Protein AF-A0A2K4L0V2-F1 (afdb_monomer_lite)

Radius of gyration: 18.96 Å; chains: 1; bounding box: 51×43×51 Å

Sequence (215 aa):
MNANQALIVVQRLLFNAGSRLKLRLVSHVGADYWSFSVVGRGRMGKKVIVPFIQVTDGFRILGILDQTGRNAHWLFNGQAGTGCRQIAHYGDQGRTVVYHSKQHLTEWYGRSVGSADLSSACKQIIACAPDQETLVLRDLEYERDDQRIELPSTCQADVVQRCMDGEIVPVQVEHYERLIKEFGVAVRFGSGEYCGQLMSIDTSKVLLAGQFMAA

Secondary structure (DSSP, 8-state):
--HHHHHHHHHHHHHHTT----EEEEEEEETTEEEEEETTS-TTS-EEEEEEEEETTEEEE-EEEEE-STT--B-GGG-B-TTEEEEEE-TTTTSEEEEPPHHHHHHHHHHHS-SS---HHHHHHHHHS-SS-EEEEEETTTTEEEEEEEPPPHHHHHHHHHHHTT--EE--THHHHHIIIII--SEEE--GGGTTEEEEHHHHHHHHHHHHH--

Foldseek 3Di:
DDVLLVQLVVLLVCVVLVHPWAWAADPDDDPFWGWTDTPPADPVAKIKIWGWDDDLFFIFTAFIKIQQDPPWDADPFRHGDPRIDTSTGCTPVRQKTKGAALVVLCVVVCVVDPPPDDDPVSVVSSVPGHNATWIFGHDPVVRDSPDIHGTQDPVLSVLLNCQVVFDKAQADCVSCVCSCVNSVHQKDQDDDVRHRIIHGPVNNVVVVVVVVVVD

Structure (mmCIF, N/CA/C/O backbone):
data_AF-A0A2K4L0V2-F1
#
_entry.id   AF-A0A2K4L0V2-F1
#
loop_
_atom_site.group_PDB
_atom_site.id
_atom_site.type_symbol
_atom_site.label_atom_id
_atom_site.label_alt_id
_atom_site.label_comp_id
_atom_site.label_asym_id
_atom_site.label_entity_id
_atom_site.label_seq_id
_atom_site.pdbx_PDB_ins_code
_atom_site.Cartn_x
_atom_site.Cartn_y
_atom_site.Cartn_z
_atom_site.occupancy
_atom_site.B_iso_or_equiv
_atom_site.auth_seq_id
_atom_site.auth_comp_id
_atom_site.auth_asym_id
_atom_site.auth_atom_id
_atom_site.pdbx_PDB_model_num
ATOM 1 N N . MET A 1 1 ? -9.162 3.632 4.597 1.00 76.25 1 MET A N 1
ATOM 2 C CA . MET A 1 1 ? -7.983 3.594 3.700 1.00 76.25 1 MET A CA 1
ATOM 3 C C . MET A 1 1 ? -8.426 3.763 2.248 1.00 76.25 1 MET A C 1
ATOM 5 O O . MET A 1 1 ? -9.381 3.103 1.854 1.00 76.25 1 MET A O 1
ATOM 9 N N . ASN A 1 2 ? -7.773 4.630 1.466 1.00 81.38 2 ASN A N 1
ATOM 10 C CA . ASN A 1 2 ? -8.065 4.796 0.032 1.00 81.38 2 ASN A CA 1
ATOM 11 C C . ASN A 1 2 ? -7.191 3.872 -0.852 1.00 81.38 2 ASN A C 1
ATOM 13 O O . ASN A 1 2 ? -6.274 3.203 -0.371 1.00 81.38 2 ASN A O 1
ATOM 17 N N . ALA A 1 3 ? -7.463 3.830 -2.160 1.00 82.94 3 ALA A N 1
ATOM 18 C CA . ALA A 1 3 ? -6.718 2.982 -3.096 1.00 82.94 3 ALA A CA 1
ATOM 19 C C . ALA A 1 3 ? -5.230 3.381 -3.237 1.00 82.94 3 ALA A C 1
ATOM 21 O O . ALA A 1 3 ? -4.386 2.531 -3.527 1.00 82.94 3 ALA A O 1
ATOM 22 N N . ASN A 1 4 ? -4.894 4.648 -2.973 1.00 87.75 4 ASN A N 1
ATOM 23 C CA . ASN A 1 4 ? -3.518 5.147 -3.004 1.00 87.75 4 ASN A CA 1
ATOM 24 C C . ASN A 1 4 ? -2.707 4.623 -1.810 1.00 87.75 4 ASN A C 1
ATOM 26 O O . ASN A 1 4 ? -1.580 4.166 -1.973 1.00 87.75 4 ASN A O 1
ATOM 30 N N . GLN A 1 5 ? -3.286 4.599 -0.609 1.00 88.31 5 GLN A N 1
ATOM 31 C CA . GLN A 1 5 ? -2.659 3.956 0.547 1.00 88.31 5 GLN A CA 1
ATOM 32 C C . GLN A 1 5 ? -2.523 2.437 0.334 1.00 88.31 5 GLN A C 1
ATOM 34 O O . GLN A 1 5 ? -1.488 1.868 0.680 1.00 88.31 5 GLN A O 1
ATOM 39 N N . ALA A 1 6 ? -3.502 1.788 -0.314 1.00 89.69 6 ALA A N 1
ATOM 40 C CA . ALA A 1 6 ? -3.402 0.372 -0.680 1.00 89.69 6 ALA A CA 1
ATOM 41 C C . ALA A 1 6 ? -2.196 0.094 -1.594 1.00 89.69 6 ALA A C 1
ATOM 43 O O . ALA A 1 6 ? -1.448 -0.854 -1.359 1.00 89.69 6 ALA A O 1
ATOM 44 N N . LEU A 1 7 ? -1.961 0.943 -2.603 1.00 90.56 7 LEU A N 1
ATOM 45 C CA . LEU A 1 7 ? -0.784 0.859 -3.475 1.00 90.56 7 LEU A CA 1
ATOM 46 C C . LEU A 1 7 ? 0.518 0.858 -2.658 1.00 90.56 7 LEU A C 1
ATOM 48 O O . LEU A 1 7 ? 1.410 0.048 -2.912 1.00 90.56 7 LEU A O 1
ATOM 52 N N . ILE A 1 8 ? 0.613 1.745 -1.667 1.00 91.81 8 ILE A N 1
ATOM 53 C CA . ILE A 1 8 ? 1.799 1.897 -0.818 1.00 91.81 8 ILE A CA 1
ATOM 54 C C . ILE A 1 8 ? 2.008 0.669 0.074 1.00 91.81 8 ILE A C 1
ATOM 56 O O . ILE A 1 8 ? 3.122 0.143 0.140 1.00 91.81 8 ILE A O 1
ATOM 60 N N . VAL A 1 9 ? 0.939 0.169 0.702 1.00 92.00 9 VAL A N 1
ATOM 61 C CA . VAL A 1 9 ? 0.960 -1.079 1.482 1.00 92.00 9 VAL A CA 1
ATOM 62 C C . VAL A 1 9 ? 1.489 -2.226 0.628 1.00 92.00 9 VAL A C 1
ATOM 64 O O . VAL A 1 9 ? 2.437 -2.911 1.008 1.00 92.00 9 VAL A O 1
ATOM 67 N N . VAL A 1 10 ? 0.921 -2.417 -0.560 1.00 91.44 10 VAL A N 1
ATOM 68 C CA . VAL A 1 10 ? 1.295 -3.531 -1.436 1.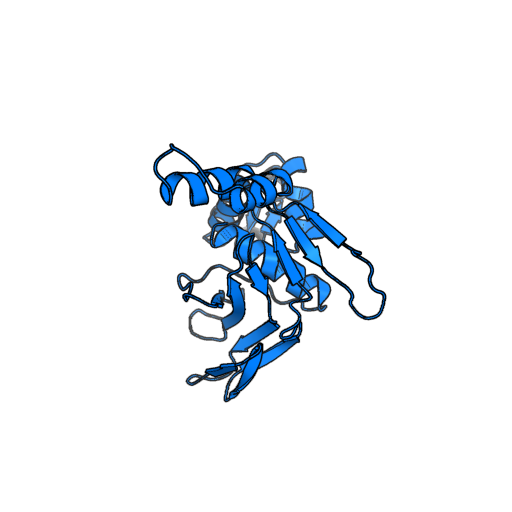00 91.44 10 VAL A CA 1
ATOM 69 C C . VAL A 1 10 ? 2.729 -3.391 -1.934 1.00 91.44 10 VAL A C 1
ATOM 71 O O . VAL A 1 10 ? 3.443 -4.389 -2.034 1.00 91.44 10 VAL A O 1
ATOM 74 N N . GLN A 1 11 ? 3.197 -2.171 -2.192 1.00 91.50 11 GLN A N 1
ATOM 75 C CA . GLN A 1 11 ? 4.583 -1.941 -2.577 1.00 91.50 11 GLN A CA 1
ATOM 76 C C . GLN A 1 11 ? 5.570 -2.308 -1.456 1.00 91.50 11 GLN A C 1
ATOM 78 O O . GLN A 1 11 ? 6.593 -2.935 -1.752 1.00 91.50 11 GLN A O 1
ATOM 83 N N . ARG A 1 12 ? 5.241 -2.016 -0.188 1.00 91.44 12 ARG A N 1
ATOM 84 C CA . ARG A 1 12 ? 6.022 -2.460 0.982 1.00 91.44 12 ARG A CA 1
ATOM 85 C C . ARG A 1 12 ? 6.053 -3.980 1.096 1.00 91.44 12 ARG A C 1
ATOM 87 O O . ARG A 1 12 ? 7.109 -4.554 1.342 1.00 91.44 12 ARG A O 1
ATOM 94 N N . LEU A 1 13 ? 4.921 -4.643 0.883 1.00 90.44 13 LEU A N 1
ATOM 95 C CA . LEU A 1 13 ? 4.845 -6.104 0.936 1.00 90.44 13 LEU A CA 1
ATOM 96 C C . LEU A 1 13 ? 5.642 -6.770 -0.190 1.00 90.44 13 LEU A C 1
ATOM 98 O O . LEU A 1 13 ? 6.360 -7.736 0.054 1.00 90.44 13 LEU A O 1
ATOM 102 N N . LEU A 1 14 ? 5.585 -6.223 -1.408 1.00 90.19 14 LEU A N 1
ATOM 103 C CA . LEU A 1 14 ? 6.438 -6.655 -2.517 1.00 90.19 14 LEU A CA 1
ATOM 104 C C . LEU A 1 14 ? 7.922 -6.475 -2.191 1.00 90.19 14 LEU A C 1
ATOM 106 O O . LEU A 1 14 ? 8.710 -7.378 -2.466 1.00 90.19 14 LEU A O 1
ATOM 110 N N . PHE A 1 15 ? 8.291 -5.338 -1.597 1.00 87.06 15 PHE A N 1
ATOM 111 C CA . PHE A 1 15 ? 9.660 -5.073 -1.166 1.00 87.06 15 PHE A CA 1
ATOM 112 C C . PHE A 1 15 ? 10.134 -6.107 -0.136 1.00 87.06 15 PHE A C 1
ATOM 114 O O . PHE A 1 15 ? 11.197 -6.699 -0.315 1.00 87.06 15 PHE A O 1
ATOM 121 N N . ASN A 1 16 ? 9.309 -6.409 0.871 1.00 85.44 16 ASN A N 1
ATOM 122 C CA . ASN A 1 16 ? 9.596 -7.441 1.870 1.00 85.44 16 ASN A CA 1
ATOM 123 C C . ASN A 1 16 ? 9.693 -8.850 1.270 1.00 85.44 16 ASN A C 1
ATOM 125 O O . ASN A 1 16 ? 10.508 -9.650 1.713 1.00 85.44 16 ASN A O 1
ATOM 129 N N . ALA A 1 17 ? 8.914 -9.149 0.229 1.00 85.06 17 ALA A N 1
ATOM 130 C CA . ALA A 1 17 ? 9.003 -10.404 -0.517 1.00 85.06 17 ALA A CA 1
ATOM 131 C C . ALA A 1 17 ? 10.214 -10.465 -1.479 1.00 85.06 17 ALA A C 1
ATOM 133 O O . ALA A 1 17 ? 10.309 -11.383 -2.293 1.00 85.06 17 ALA A O 1
ATOM 134 N N . GLY A 1 18 ? 11.115 -9.473 -1.459 1.00 85.88 18 GLY A N 1
ATOM 135 C CA . GLY A 1 18 ? 12.273 -9.392 -2.357 1.00 85.88 18 GLY A CA 1
ATOM 136 C C . GLY A 1 18 ? 11.920 -9.059 -3.812 1.00 85.88 18 GLY A C 1
ATOM 137 O O . GLY A 1 18 ? 12.772 -9.134 -4.703 1.00 85.88 18 GLY A O 1
ATOM 138 N N . SER A 1 19 ? 10.671 -8.681 -4.086 1.00 86.94 19 SER A N 1
ATOM 139 C CA . SER A 1 19 ? 10.208 -8.341 -5.425 1.00 86.94 19 SER A CA 1
ATOM 140 C C . SER A 1 19 ? 10.620 -6.923 -5.808 1.00 86.94 19 SER A C 1
ATOM 142 O O . SER A 1 19 ? 10.398 -5.953 -5.085 1.00 86.94 19 SER A O 1
ATOM 144 N N . ARG A 1 20 ? 11.174 -6.782 -7.016 1.00 86.75 20 ARG A N 1
ATOM 145 C CA . ARG A 1 20 ? 11.532 -5.482 -7.610 1.00 86.75 20 ARG A CA 1
ATOM 146 C C . ARG A 1 20 ? 10.397 -4.858 -8.422 1.00 86.75 20 ARG A C 1
ATOM 148 O O . ARG A 1 20 ? 10.608 -3.833 -9.070 1.00 86.75 20 ARG A O 1
ATOM 155 N N . LEU A 1 21 ? 9.218 -5.483 -8.440 1.00 87.81 21 LEU A N 1
ATOM 156 C CA . LEU A 1 21 ? 8.069 -4.955 -9.166 1.00 87.81 21 LEU A CA 1
ATOM 157 C C . LEU A 1 21 ? 7.671 -3.597 -8.592 1.00 87.81 21 LEU A C 1
ATOM 159 O O . LEU A 1 21 ? 7.572 -3.419 -7.380 1.00 87.81 21 LEU A O 1
ATOM 163 N N . LYS A 1 22 ? 7.437 -2.649 -9.492 1.00 88.00 22 LYS A N 1
ATOM 164 C CA . LYS A 1 22 ? 6.937 -1.318 -9.175 1.00 88.00 22 LYS A CA 1
ATOM 165 C C . LYS A 1 22 ? 5.499 -1.225 -9.635 1.00 88.00 22 LYS A C 1
ATOM 167 O O . LYS A 1 22 ? 5.201 -1.610 -10.767 1.00 88.00 22 LYS A O 1
ATOM 172 N N . LEU A 1 23 ? 4.618 -0.766 -8.760 1.00 87.75 23 LEU A N 1
ATOM 173 C CA . LEU A 1 23 ? 3.190 -0.705 -9.031 1.00 87.75 23 LEU A CA 1
ATOM 174 C C . LEU A 1 23 ? 2.739 0.716 -9.359 1.00 87.75 23 LEU A C 1
ATOM 176 O O . LEU A 1 23 ? 3.331 1.696 -8.912 1.00 87.75 23 LEU A O 1
ATOM 180 N N . ARG A 1 24 ? 1.660 0.803 -10.129 1.00 85.69 24 ARG A N 1
ATOM 181 C CA . ARG A 1 24 ? 0.858 2.013 -10.311 1.00 85.69 24 ARG A CA 1
ATOM 182 C C . ARG A 1 24 ? -0.611 1.659 -10.147 1.00 85.69 24 ARG A C 1
ATOM 184 O O . ARG A 1 24 ? -1.013 0.530 -10.462 1.00 85.69 24 ARG A O 1
ATOM 191 N N . LEU A 1 25 ? -1.412 2.616 -9.697 1.00 78.75 25 LEU A N 1
ATOM 192 C CA . LEU A 1 25 ? -2.836 2.383 -9.543 1.00 78.75 25 LEU A CA 1
ATOM 193 C C . LEU A 1 25 ? -3.486 2.078 -10.899 1.00 78.75 25 LEU A C 1
ATOM 195 O O . LEU A 1 25 ? -3.227 2.735 -11.907 1.00 78.75 25 LEU A O 1
ATOM 199 N N . VAL A 1 26 ? -4.335 1.053 -10.918 1.00 65.88 26 VAL A N 1
ATOM 200 C CA . VAL A 1 26 ? -5.340 0.862 -11.964 1.00 65.88 26 VAL A CA 1
ATOM 201 C C . VAL A 1 26 ? -6.681 0.820 -11.267 1.00 65.88 26 VAL A C 1
ATOM 203 O O . VAL A 1 26 ? -6.822 0.170 -10.240 1.00 65.88 26 VAL A O 1
ATOM 206 N N . SER A 1 27 ? -7.638 1.548 -11.829 1.00 55.12 27 SER A N 1
ATOM 207 C CA . SER A 1 27 ? -8.955 1.883 -11.279 1.00 55.12 27 SER A CA 1
ATOM 208 C C . SER A 1 27 ? -9.904 0.679 -11.094 1.00 55.12 27 SER A C 1
ATOM 210 O O . SER A 1 27 ? -11.042 0.701 -11.544 1.00 55.12 27 SER A O 1
ATOM 212 N N . HIS A 1 28 ? -9.470 -0.415 -10.462 1.00 58.53 28 HIS A N 1
ATOM 213 C CA . HIS A 1 28 ? -10.387 -1.487 -10.085 1.00 58.53 28 HIS A CA 1
ATOM 214 C C . HIS A 1 28 ? -10.069 -2.055 -8.701 1.00 58.53 28 HIS A C 1
ATOM 216 O O . HIS A 1 28 ? -9.144 -2.850 -8.520 1.00 58.53 28 HIS A O 1
ATOM 222 N N . VAL A 1 29 ? -10.893 -1.650 -7.738 1.00 61.47 29 VAL A N 1
ATOM 223 C CA . VAL A 1 29 ? -11.007 -2.240 -6.404 1.00 61.47 29 VAL A CA 1
ATOM 224 C C . VAL A 1 29 ? -12.232 -3.148 -6.455 1.00 61.47 29 VAL A C 1
ATOM 226 O O . VAL A 1 29 ? -13.349 -2.661 -6.605 1.00 61.47 29 VAL A O 1
ATOM 229 N N . GLY A 1 30 ? -12.025 -4.465 -6.428 1.00 63.31 30 GLY A N 1
ATOM 230 C CA . GLY A 1 30 ? -13.128 -5.394 -6.183 1.00 63.31 30 GLY A CA 1
ATOM 231 C C . GLY A 1 30 ? -13.524 -5.354 -4.706 1.00 63.31 30 GLY A C 1
ATOM 232 O O . GLY A 1 30 ? -12.784 -4.805 -3.891 1.00 63.31 30 GLY A O 1
ATOM 233 N N . ALA A 1 31 ? -14.660 -5.956 -4.346 1.00 70.81 31 ALA A N 1
ATOM 234 C CA . ALA A 1 31 ? -15.092 -6.033 -2.945 1.00 70.81 31 ALA A CA 1
ATOM 235 C C . ALA A 1 31 ? -14.020 -6.671 -2.031 1.00 70.81 31 ALA A C 1
ATOM 237 O O . ALA A 1 31 ? -13.779 -6.175 -0.931 1.00 70.81 31 ALA A O 1
ATOM 238 N N . ASP A 1 32 ? -13.307 -7.678 -2.557 1.00 80.88 32 ASP A N 1
ATOM 239 C CA . ASP A 1 32 ? -12.393 -8.539 -1.790 1.00 80.88 32 ASP A CA 1
ATOM 240 C C . ASP A 1 32 ? -10.959 -8.575 -2.356 1.00 80.88 32 ASP A C 1
ATOM 242 O O . ASP A 1 32 ? -10.156 -9.449 -2.020 1.00 80.88 32 ASP A O 1
ATOM 246 N N . TYR A 1 33 ? -10.618 -7.670 -3.281 1.00 84.06 33 TYR A N 1
ATOM 247 C CA . TYR A 1 33 ? -9.261 -7.598 -3.827 1.00 84.06 33 TYR A CA 1
ATOM 248 C C . TYR A 1 33 ? -8.898 -6.226 -4.399 1.00 84.06 33 TYR A C 1
ATOM 250 O O . TYR A 1 33 ? -9.733 -5.499 -4.944 1.00 84.06 33 TYR A O 1
ATOM 258 N N . TRP A 1 34 ? -7.603 -5.914 -4.371 1.00 86.88 34 TRP A N 1
ATOM 259 C CA . TRP A 1 34 ? -7.027 -4.813 -5.145 1.00 86.88 34 TRP A CA 1
ATOM 260 C C . TRP A 1 34 ? -6.321 -5.311 -6.392 1.00 86.88 34 TRP A C 1
ATOM 262 O O . TRP A 1 34 ? -5.748 -6.400 -6.405 1.00 86.88 34 TRP A O 1
ATOM 272 N N . SER A 1 35 ? -6.330 -4.486 -7.436 1.00 85.94 35 SER A N 1
ATOM 273 C CA . SER A 1 35 ? -5.610 -4.738 -8.677 1.00 85.94 35 SER A CA 1
ATOM 274 C C . SER A 1 35 ? -4.750 -3.533 -9.050 1.00 85.94 35 SER A C 1
ATOM 276 O O . SER A 1 35 ? -5.251 -2.419 -9.171 1.00 85.94 35 SER A O 1
ATOM 278 N N . PHE A 1 36 ? -3.477 -3.769 -9.355 1.00 87.62 36 PHE A N 1
ATOM 279 C CA . PHE A 1 36 ? -2.517 -2.736 -9.751 1.00 87.62 36 PHE A CA 1
ATOM 280 C C . PHE A 1 36 ? -1.858 -3.079 -11.087 1.00 87.62 36 PHE A C 1
ATOM 282 O O . PHE A 1 36 ? -1.646 -4.251 -11.398 1.00 87.62 36 PHE A O 1
ATOM 289 N N . SER A 1 37 ? -1.487 -2.073 -11.879 1.00 85.69 37 SER A N 1
ATOM 290 C CA . SER A 1 37 ? -0.580 -2.295 -13.014 1.00 85.69 37 SER A CA 1
ATOM 291 C C . SER A 1 37 ? 0.858 -2.329 -12.531 1.00 85.69 37 SER A C 1
ATOM 293 O O . SER A 1 37 ? 1.224 -1.647 -11.576 1.00 85.69 37 SER A O 1
ATOM 295 N N . VAL A 1 38 ? 1.698 -3.042 -13.272 1.00 85.44 38 VAL A N 1
ATOM 296 C CA . VAL A 1 38 ? 3.148 -2.976 -13.102 1.00 85.44 38 VAL A CA 1
ATOM 297 C C . VAL A 1 38 ? 3.716 -1.864 -13.987 1.00 85.44 38 VAL A C 1
ATOM 299 O O . VAL A 1 38 ? 3.460 -1.821 -15.189 1.00 85.44 38 VAL A O 1
ATOM 302 N N . VAL A 1 39 ? 4.508 -0.970 -13.403 1.00 80.94 39 VAL A N 1
ATOM 303 C CA . VAL A 1 39 ? 5.238 0.090 -14.111 1.00 80.94 39 VAL A CA 1
ATOM 304 C C . VAL A 1 39 ? 6.182 -0.531 -15.146 1.00 80.94 39 VAL A C 1
ATOM 306 O O . VAL A 1 39 ? 6.822 -1.552 -14.890 1.00 80.94 39 VAL A O 1
ATOM 309 N N . GLY A 1 40 ? 6.251 0.056 -16.342 1.00 76.00 40 GLY A N 1
ATOM 310 C CA . GLY A 1 40 ? 7.068 -0.454 -17.450 1.00 76.00 40 GLY A CA 1
ATOM 311 C C . GLY A 1 40 ? 6.524 -1.706 -18.156 1.00 76.00 40 GLY A C 1
ATOM 312 O O . GLY A 1 40 ? 7.095 -2.131 -19.157 1.00 76.00 40 GLY A O 1
ATOM 313 N N . ARG A 1 41 ? 5.408 -2.290 -17.697 1.00 72.12 41 ARG A N 1
ATOM 314 C CA . ARG A 1 41 ? 4.656 -3.316 -18.437 1.00 72.12 41 ARG A CA 1
ATOM 315 C C . ARG A 1 41 ? 3.394 -2.636 -18.974 1.00 72.12 41 ARG A C 1
ATOM 317 O O . ARG A 1 41 ? 2.605 -2.114 -18.198 1.00 72.12 41 ARG A O 1
ATOM 324 N N . GLY A 1 42 ? 3.263 -2.515 -20.299 1.00 62.22 42 GLY A N 1
ATOM 325 C CA . GLY A 1 42 ? 2.240 -1.680 -20.957 1.00 62.22 42 GLY A CA 1
ATOM 326 C C . GLY A 1 42 ? 0.790 -1.917 -20.488 1.00 62.22 42 GLY A C 1
ATOM 327 O O . GLY A 1 42 ? 0.486 -2.890 -19.808 1.00 62.22 42 GLY A O 1
ATOM 328 N N . ARG A 1 43 ? -0.147 -1.041 -20.893 1.00 56.22 43 ARG A N 1
ATOM 329 C CA . ARG A 1 43 ? -1.544 -0.982 -20.383 1.00 56.22 43 ARG A CA 1
ATOM 330 C C . ARG A 1 43 ? -2.334 -2.306 -20.419 1.00 56.22 43 ARG A C 1
ATOM 332 O O . ARG A 1 43 ? -3.271 -2.463 -19.648 1.00 56.22 43 ARG A O 1
ATOM 339 N N . MET A 1 44 ? -1.955 -3.241 -21.290 1.00 54.56 44 MET A N 1
ATOM 340 C CA . MET A 1 44 ? -2.638 -4.522 -21.523 1.00 54.56 44 MET A CA 1
ATOM 341 C C . MET A 1 44 ? -1.971 -5.724 -20.825 1.00 54.56 44 MET A C 1
ATOM 343 O O . MET A 1 44 ? -2.485 -6.839 -20.911 1.00 54.56 44 MET A O 1
ATOM 347 N N . GLY A 1 45 ? -0.808 -5.543 -20.189 1.00 60.22 45 GLY A N 1
ATOM 348 C CA . GLY A 1 45 ? 0.083 -6.643 -19.820 1.00 60.22 45 GLY A CA 1
ATOM 349 C C . GLY A 1 45 ? 0.374 -6.721 -18.327 1.00 60.22 45 GLY A C 1
ATOM 350 O O . GLY A 1 45 ? 1.209 -5.978 -17.828 1.00 60.22 45 GLY A O 1
ATOM 351 N N . LYS A 1 46 ? -0.230 -7.714 -17.670 1.00 66.94 46 LYS A N 1
ATOM 352 C CA . LYS A 1 46 ? 0.028 -8.160 -16.289 1.00 66.94 46 LYS A CA 1
ATOM 353 C C . LYS A 1 46 ? -0.399 -7.179 -15.191 1.00 66.94 46 LYS A C 1
ATOM 355 O O . LYS A 1 46 ? 0.005 -6.016 -15.146 1.00 66.94 46 LYS A O 1
ATOM 360 N N . LYS A 1 47 ? -1.226 -7.687 -14.282 1.00 83.12 47 LYS A N 1
ATOM 361 C CA . LYS A 1 47 ? -1.727 -6.981 -13.100 1.00 83.12 47 LYS A CA 1
ATOM 362 C C . LYS A 1 47 ? -1.197 -7.670 -11.856 1.00 83.12 47 LYS A C 1
ATOM 364 O O . LYS A 1 47 ? -1.032 -8.883 -11.857 1.00 83.12 47 LYS A O 1
ATOM 369 N N . VAL A 1 48 ? -0.969 -6.912 -10.798 1.00 88.50 48 VAL A N 1
ATOM 370 C CA . VAL A 1 48 ? -0.797 -7.484 -9.466 1.00 88.50 48 VAL A CA 1
ATOM 371 C C . VAL A 1 48 ? -2.148 -7.486 -8.774 1.00 88.50 48 VAL A C 1
ATOM 373 O O . VAL A 1 48 ? -2.769 -6.433 -8.663 1.00 88.50 48 VAL A O 1
ATOM 376 N N . ILE A 1 49 ? -2.598 -8.662 -8.344 1.00 87.75 49 ILE A N 1
ATOM 377 C CA . ILE A 1 49 ? -3.855 -8.864 -7.622 1.00 87.75 49 ILE A CA 1
ATOM 378 C C . ILE A 1 49 ? -3.525 -9.161 -6.161 1.00 87.75 49 ILE A C 1
ATOM 380 O O . ILE A 1 49 ? -2.652 -9.981 -5.868 1.00 87.75 49 ILE A O 1
ATOM 384 N N . VAL A 1 50 ? -4.227 -8.494 -5.253 1.00 88.88 50 VAL A N 1
ATOM 385 C CA . VAL A 1 50 ? -4.033 -8.607 -3.806 1.00 88.88 50 VAL A CA 1
ATOM 386 C C . VAL A 1 50 ? -5.375 -8.931 -3.161 1.00 88.88 50 VAL A C 1
ATOM 388 O O . VAL A 1 50 ? -6.153 -8.009 -2.910 1.00 88.88 50 VAL A O 1
ATOM 391 N N . PRO A 1 51 ? -5.685 -10.220 -2.950 1.00 86.56 51 PRO A N 1
ATOM 392 C CA . PRO A 1 51 ? -6.884 -10.623 -2.231 1.00 86.56 51 PRO A CA 1
ATOM 393 C C . PRO A 1 51 ? -6.778 -10.270 -0.744 1.00 86.56 51 PRO A C 1
ATOM 395 O O . PRO A 1 51 ? -5.718 -10.431 -0.123 1.00 86.56 51 PRO A O 1
ATOM 398 N N . PHE A 1 52 ? -7.889 -9.819 -0.171 1.00 86.25 52 PHE A N 1
ATOM 399 C CA . PHE A 1 52 ? -7.996 -9.493 1.245 1.00 86.25 52 PHE A CA 1
ATOM 400 C C . PHE A 1 52 ? -9.365 -9.879 1.814 1.00 86.25 52 PHE A C 1
ATOM 402 O O . PHE A 1 52 ? -10.337 -10.036 1.084 1.00 86.25 52 PHE A O 1
ATOM 409 N N . ILE A 1 53 ? -9.437 -9.999 3.138 1.00 85.75 53 ILE A N 1
ATOM 410 C CA . ILE A 1 53 ? -10.680 -10.183 3.895 1.00 85.75 53 ILE A CA 1
ATOM 411 C C . ILE A 1 53 ? -10.909 -8.931 4.731 1.00 85.75 53 ILE A C 1
ATOM 413 O O . ILE A 1 53 ? -10.016 -8.518 5.475 1.00 85.75 53 ILE A O 1
ATOM 417 N N . GLN A 1 54 ? -12.096 -8.336 4.630 1.00 85.94 54 GLN A N 1
ATOM 418 C CA . GLN A 1 54 ? -12.502 -7.253 5.524 1.00 85.94 54 GLN A CA 1
ATOM 419 C C . GLN A 1 54 ? -12.825 -7.813 6.912 1.00 85.94 54 GLN A C 1
ATOM 421 O O . GLN A 1 54 ? -13.515 -8.823 7.045 1.00 85.94 54 GLN A O 1
ATOM 426 N N . VAL A 1 55 ? -12.320 -7.155 7.948 1.00 85.88 55 VAL A N 1
ATOM 427 C CA . VAL A 1 55 ? -12.588 -7.477 9.353 1.00 85.88 55 VAL A CA 1
ATOM 428 C C . VAL A 1 55 ? -13.025 -6.213 10.091 1.00 85.88 55 VAL A C 1
ATOM 430 O O . VAL A 1 55 ? -12.916 -5.104 9.577 1.00 85.88 55 VAL A O 1
ATOM 433 N N . THR A 1 56 ? -13.550 -6.362 11.303 1.00 85.12 56 THR A N 1
ATOM 434 C CA . THR A 1 56 ? -14.180 -5.266 12.065 1.00 85.12 56 THR A CA 1
ATOM 435 C C . THR A 1 56 ? -13.262 -4.080 12.369 1.00 85.12 56 THR A C 1
ATOM 437 O O . THR A 1 56 ? -13.740 -2.977 12.623 1.00 85.12 56 THR A O 1
ATOM 440 N N . ASP A 1 57 ? -11.953 -4.295 12.387 1.00 86.88 57 ASP A N 1
ATOM 441 C CA . ASP A 1 57 ? -10.929 -3.312 12.741 1.00 86.88 57 ASP A CA 1
ATOM 442 C C . ASP A 1 57 ? -9.977 -2.993 11.577 1.00 86.88 57 ASP A C 1
ATOM 444 O O . ASP A 1 57 ? -8.993 -2.273 11.765 1.00 86.88 57 ASP A O 1
ATOM 448 N N . GLY A 1 58 ? -10.248 -3.503 10.370 1.00 89.38 58 GLY A N 1
ATOM 449 C CA . GLY A 1 58 ? -9.282 -3.432 9.283 1.00 89.38 58 GLY A CA 1
ATOM 450 C C . GLY A 1 58 ? -9.500 -4.440 8.164 1.00 89.38 58 GLY A C 1
ATOM 451 O O . GLY A 1 58 ? -10.615 -4.825 7.820 1.00 89.38 58 GLY A O 1
ATOM 452 N N . PHE A 1 59 ? -8.395 -4.903 7.590 1.00 88.25 59 PHE A N 1
ATOM 453 C CA . PHE A 1 59 ? -8.405 -5.968 6.593 1.00 88.25 59 PHE A CA 1
ATOM 454 C C . PHE A 1 59 ? -7.171 -6.859 6.713 1.00 88.25 59 PHE A C 1
ATOM 456 O O . PHE A 1 59 ? -6.097 -6.434 7.147 1.00 88.25 59 PHE A O 1
ATOM 463 N N . ARG A 1 60 ? -7.331 -8.114 6.299 1.00 88.19 60 ARG A N 1
ATOM 464 C CA . ARG A 1 60 ? -6.281 -9.135 6.280 1.00 88.19 60 ARG A CA 1
ATOM 465 C C . ARG A 1 60 ? -5.894 -9.428 4.845 1.00 88.19 60 ARG A C 1
ATOM 467 O O . ARG A 1 60 ? -6.749 -9.810 4.054 1.00 88.19 60 ARG A O 1
ATOM 474 N N . ILE A 1 61 ? -4.624 -9.260 4.509 1.00 88.56 61 ILE A N 1
ATOM 475 C CA . ILE A 1 61 ? -4.106 -9.548 3.171 1.00 88.56 61 ILE A CA 1
ATOM 476 C C . ILE A 1 61 ? -3.734 -11.030 3.110 1.00 88.56 61 ILE A C 1
ATOM 478 O O . ILE A 1 61 ? -2.999 -11.519 3.966 1.00 88.56 61 ILE A O 1
ATOM 482 N N . LEU A 1 62 ? -4.232 -11.737 2.092 1.00 86.81 62 LEU A N 1
ATOM 483 C CA . LEU A 1 62 ? -4.046 -13.189 1.952 1.00 86.81 62 LEU A CA 1
ATOM 484 C C . LEU A 1 62 ? -2.826 -13.554 1.096 1.00 86.81 62 LEU A C 1
ATOM 486 O O . LEU A 1 62 ? -2.248 -14.634 1.226 1.00 86.81 62 LEU A O 1
ATOM 490 N N . GLY A 1 63 ? -2.413 -12.660 0.200 1.00 87.81 63 GLY A N 1
ATOM 491 C CA . GLY A 1 63 ? -1.283 -12.893 -0.691 1.00 87.81 63 GLY A CA 1
ATOM 492 C C . GLY A 1 63 ? -1.120 -11.804 -1.740 1.00 87.81 63 GLY A C 1
ATOM 493 O O . GLY A 1 63 ? -1.887 -10.845 -1.799 1.00 87.81 63 GLY A O 1
ATOM 494 N N . ILE A 1 64 ? -0.109 -11.974 -2.587 1.00 89.56 64 ILE A N 1
ATOM 495 C CA . ILE A 1 64 ? 0.160 -11.127 -3.749 1.00 89.56 64 ILE A CA 1
ATOM 496 C C . ILE A 1 64 ? 0.343 -12.035 -4.959 1.00 89.56 64 ILE A C 1
ATOM 498 O O . ILE A 1 64 ? 1.174 -12.947 -4.940 1.00 89.56 64 ILE A O 1
ATOM 502 N N . LEU A 1 65 ? -0.423 -11.772 -6.014 1.00 89.19 65 LEU A N 1
ATOM 503 C CA . LEU A 1 65 ? -0.477 -12.577 -7.228 1.00 89.19 65 LEU A CA 1
ATOM 504 C C . LEU A 1 65 ? -0.081 -11.735 -8.452 1.00 89.19 65 LEU A C 1
ATOM 506 O O . LEU A 1 65 ? -0.556 -10.616 -8.607 1.00 89.19 65 LEU A O 1
ATOM 510 N N . ASP A 1 66 ? 0.750 -12.276 -9.344 1.00 88.00 66 ASP A N 1
ATOM 511 C CA . ASP A 1 66 ? 0.994 -11.755 -10.698 1.00 88.00 66 ASP A CA 1
ATOM 512 C C . ASP A 1 66 ? -0.001 -12.408 -11.667 1.00 88.00 66 ASP A C 1
ATOM 514 O O . ASP A 1 66 ? 0.025 -13.624 -11.877 1.00 88.00 66 ASP A O 1
ATOM 518 N N . GLN A 1 67 ? -0.881 -11.618 -12.272 1.00 83.81 67 GLN A N 1
ATOM 519 C CA . GLN A 1 67 ? -1.784 -12.062 -13.325 1.00 83.81 67 GLN A CA 1
ATOM 520 C C . GLN A 1 67 ? -0.998 -12.250 -14.629 1.00 83.81 67 GLN A C 1
ATOM 522 O O . GLN A 1 67 ? -0.595 -11.285 -15.284 1.00 83.81 67 GLN A O 1
ATOM 527 N N . THR A 1 68 ? -0.822 -13.502 -15.044 1.00 78.31 68 THR A N 1
ATOM 528 C CA . THR A 1 68 ? -0.066 -13.887 -16.243 1.00 78.31 68 THR A CA 1
ATOM 529 C C . THR A 1 68 ? -0.955 -14.297 -17.422 1.00 78.31 68 THR A C 1
ATOM 531 O O . THR A 1 68 ? -0.467 -14.309 -18.552 1.00 78.31 68 THR A O 1
ATOM 534 N N . GLY A 1 69 ? -2.247 -14.578 -17.195 1.00 72.00 69 GLY A N 1
ATOM 535 C CA . GLY A 1 69 ? -3.219 -14.994 -18.219 1.00 72.00 69 GLY A CA 1
ATOM 536 C C . GLY A 1 69 ? -4.438 -14.068 -18.372 1.00 72.00 69 GLY A C 1
ATOM 537 O O . GLY A 1 69 ? -4.769 -13.288 -17.478 1.00 72.00 69 GLY A O 1
ATOM 538 N N . ARG A 1 70 ? -5.139 -14.170 -19.516 1.00 67.69 70 ARG A N 1
ATOM 539 C CA . ARG A 1 70 ? -6.378 -13.404 -19.797 1.00 67.69 70 ARG A CA 1
ATOM 540 C C . ARG A 1 70 ? -7.576 -13.849 -18.943 1.00 67.69 70 ARG A C 1
ATOM 542 O O . ARG A 1 70 ? -8.365 -13.001 -18.555 1.00 67.69 70 ARG A O 1
ATOM 549 N N . ASN A 1 71 ? -7.650 -15.136 -18.593 1.00 69.38 71 ASN A N 1
ATOM 550 C CA . ASN A 1 71 ? -8.718 -15.733 -17.771 1.00 69.38 71 ASN A CA 1
ATOM 551 C C . ASN A 1 71 ? -8.230 -16.039 -16.350 1.00 69.38 71 ASN A C 1
ATOM 553 O O . ASN A 1 71 ? -8.479 -17.117 -15.806 1.00 69.38 71 ASN A O 1
ATOM 557 N N . ALA A 1 72 ? -7.438 -15.123 -15.798 1.00 69.94 72 ALA A N 1
ATOM 558 C CA . ALA A 1 72 ? -6.861 -15.311 -14.485 1.00 69.94 72 ALA A CA 1
ATOM 559 C C . ALA A 1 72 ? -7.958 -15.354 -13.422 1.00 69.94 72 ALA A C 1
ATOM 561 O O . ALA A 1 72 ? -8.771 -14.436 -13.330 1.00 69.94 72 ALA A O 1
ATOM 562 N N . HIS A 1 73 ? -7.962 -16.415 -12.625 1.00 71.31 73 HIS A N 1
ATOM 563 C CA . HIS A 1 73 ? -8.812 -16.529 -11.450 1.00 71.31 73 HIS A CA 1
ATOM 564 C C . HIS A 1 73 ? -7.950 -16.850 -10.237 1.00 71.31 73 HIS A C 1
ATOM 566 O O . HIS A 1 73 ? -6.867 -17.432 -10.338 1.00 71.31 73 HIS A O 1
ATOM 572 N N . TRP A 1 74 ? -8.422 -16.429 -9.076 1.00 73.25 74 TRP A N 1
ATOM 573 C CA . TRP A 1 74 ? -7.841 -16.784 -7.794 1.00 73.25 74 TRP A CA 1
ATOM 574 C C . TRP A 1 74 ? -8.786 -17.768 -7.110 1.00 73.25 74 TRP A C 1
ATOM 576 O O . TRP A 1 74 ? -9.995 -17.749 -7.348 1.00 73.25 74 TRP A O 1
ATOM 586 N N . LEU A 1 75 ? -8.219 -18.686 -6.339 1.00 67.31 75 LEU A N 1
ATOM 587 C CA . LEU A 1 75 ? -8.987 -19.646 -5.558 1.00 67.31 75 LEU A CA 1
ATOM 588 C C . LEU A 1 75 ? -9.289 -19.036 -4.188 1.00 67.31 75 LEU A C 1
ATOM 590 O O . LEU A 1 75 ? -8.608 -18.102 -3.760 1.00 67.31 75 LEU A O 1
ATOM 594 N N . PHE A 1 76 ? -10.275 -19.590 -3.480 1.00 64.31 76 PHE A N 1
ATOM 595 C CA . PHE A 1 76 ? -10.529 -19.241 -2.081 1.00 64.31 76 PHE A CA 1
ATOM 596 C C . PHE A 1 76 ? -9.214 -19.318 -1.273 1.00 64.31 76 PHE A C 1
ATOM 598 O O . PHE A 1 76 ? -8.302 -20.058 -1.657 1.00 64.31 76 PHE A O 1
ATOM 605 N N . ASN A 1 77 ? -9.083 -18.548 -0.186 1.00 65.12 77 ASN A N 1
ATOM 606 C CA . ASN A 1 77 ? -7.911 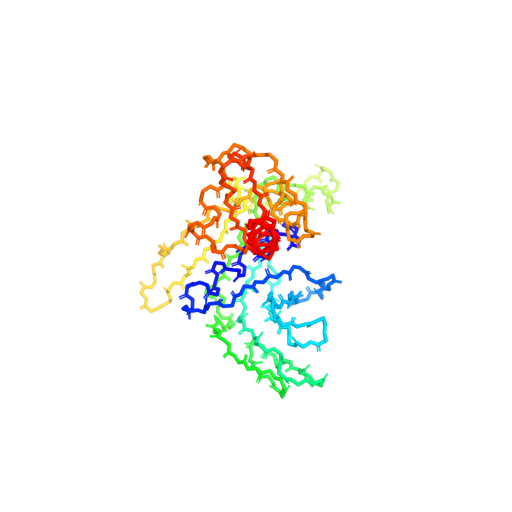-18.619 0.705 1.00 65.12 77 ASN A CA 1
ATOM 607 C C . ASN A 1 77 ? -6.578 -18.069 0.137 1.00 65.12 77 ASN A C 1
ATOM 609 O O . ASN A 1 77 ? -5.480 -18.398 0.588 1.00 65.12 77 ASN A O 1
ATOM 613 N N . GLY A 1 78 ? -6.643 -17.185 -0.866 1.00 66.38 78 GLY A N 1
ATOM 614 C CA . GLY A 1 78 ? -5.458 -16.498 -1.405 1.00 66.38 78 GLY A CA 1
ATOM 615 C C . GLY A 1 78 ? -4.523 -17.394 -2.225 1.00 66.38 78 GLY A C 1
ATOM 616 O O . GLY A 1 78 ? -3.374 -17.018 -2.488 1.00 66.38 78 GLY A O 1
ATOM 617 N N . GLN A 1 79 ? -5.001 -18.571 -2.635 1.00 73.06 79 GLN A N 1
ATOM 618 C CA . GLN A 1 79 ? -4.284 -19.479 -3.524 1.00 73.06 79 GLN A CA 1
ATOM 619 C C . GLN A 1 79 ? -4.373 -19.005 -4.982 1.00 73.06 79 GLN A C 1
ATOM 621 O O . GLN A 1 79 ? -5.405 -18.524 -5.460 1.00 73.06 79 GLN A O 1
ATOM 626 N N . ALA A 1 80 ? -3.267 -19.144 -5.713 1.00 76.44 80 ALA A N 1
ATOM 627 C CA . ALA A 1 80 ? -3.239 -18.833 -7.135 1.00 76.44 80 ALA A CA 1
ATOM 628 C C . ALA A 1 80 ? -4.028 -19.894 -7.920 1.00 76.44 80 ALA A C 1
ATOM 630 O O . ALA A 1 80 ? -3.709 -21.078 -7.853 1.00 76.44 80 ALA A O 1
ATOM 631 N N . GLY A 1 81 ? -5.044 -19.461 -8.668 1.00 78.00 81 GLY A N 1
ATOM 632 C CA . GLY A 1 81 ? -5.732 -20.298 -9.648 1.00 78.00 81 GLY A CA 1
ATOM 633 C C . GLY A 1 81 ? -5.045 -20.252 -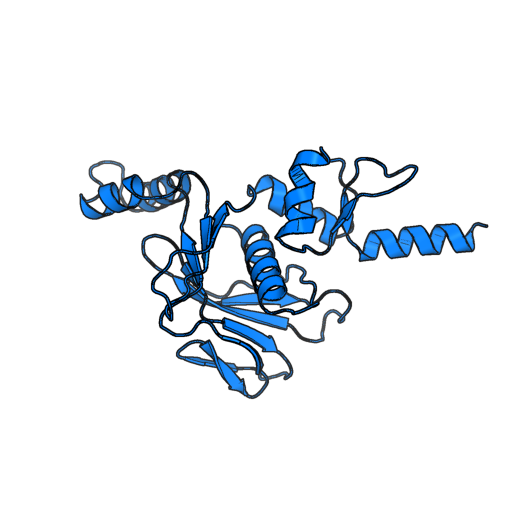11.014 1.00 78.00 81 GLY A C 1
ATOM 634 O O . GLY A 1 81 ? -3.886 -19.849 -11.150 1.00 78.00 81 GLY A O 1
ATOM 635 N N . THR A 1 82 ? -5.768 -20.635 -12.067 1.00 81.81 82 THR A N 1
ATOM 636 C CA . THR A 1 82 ? -5.206 -20.603 -13.429 1.00 81.81 82 THR A CA 1
ATOM 637 C C . THR A 1 82 ? -4.923 -19.166 -13.856 1.00 81.81 82 THR A C 1
ATOM 639 O O . THR A 1 82 ? -5.724 -18.270 -13.609 1.00 81.81 82 THR A O 1
ATOM 642 N N . GLY A 1 83 ? -3.795 -18.937 -14.536 1.00 82.44 83 GLY A N 1
ATOM 643 C CA . GLY A 1 83 ? -3.430 -17.614 -15.055 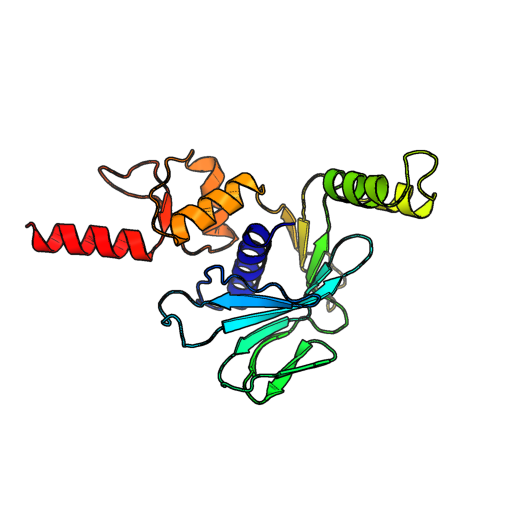1.00 82.44 83 GLY A CA 1
ATOM 644 C C . GLY A 1 83 ? -2.959 -16.613 -13.992 1.00 82.44 83 GLY A C 1
ATOM 645 O O . GLY A 1 83 ? -2.757 -15.445 -14.327 1.00 82.44 83 GLY A O 1
ATOM 646 N N . CYS A 1 84 ? -2.757 -17.064 -12.752 1.00 84.88 84 CYS A N 1
ATOM 647 C CA . CYS A 1 84 ? -2.136 -16.322 -11.659 1.00 84.88 84 CYS A CA 1
ATOM 648 C C . CYS A 1 84 ? -0.834 -17.017 -11.240 1.00 84.88 84 CYS A C 1
ATOM 650 O O . CYS A 1 84 ? -0.762 -18.242 -11.180 1.00 84.88 84 CYS A O 1
ATOM 652 N N . ARG A 1 85 ? 0.195 -16.242 -10.903 1.00 86.94 85 ARG A N 1
ATOM 653 C CA . ARG A 1 85 ? 1.409 -16.727 -10.240 1.00 86.94 85 ARG A CA 1
ATOM 654 C C . ARG A 1 85 ? 1.503 -16.096 -8.861 1.00 86.94 85 ARG A C 1
ATOM 656 O O . ARG A 1 85 ? 1.432 -14.879 -8.744 1.00 86.94 85 ARG A O 1
ATOM 663 N N . GLN A 1 86 ? 1.722 -16.895 -7.827 1.00 87.62 86 GLN A N 1
ATOM 664 C CA . GLN A 1 86 ? 1.930 -16.365 -6.485 1.00 87.62 86 GLN A CA 1
ATOM 665 C C . GLN A 1 86 ? 3.313 -15.708 -6.362 1.00 87.62 86 GLN A C 1
ATOM 667 O O . GLN A 1 86 ? 4.326 -16.312 -6.717 1.00 87.62 86 GLN A O 1
ATOM 672 N N . ILE A 1 87 ? 3.338 -14.458 -5.897 1.00 88.31 87 ILE A N 1
ATOM 673 C CA . ILE A 1 87 ? 4.557 -13.716 -5.543 1.00 88.31 87 ILE A CA 1
ATOM 674 C C . ILE A 1 87 ? 4.821 -13.862 -4.043 1.00 88.31 87 ILE A C 1
ATOM 676 O O . ILE A 1 87 ? 5.946 -14.139 -3.645 1.00 88.31 87 ILE A O 1
ATOM 680 N N . ALA A 1 88 ? 3.781 -13.679 -3.228 1.00 86.88 88 ALA A N 1
ATOM 681 C CA . ALA A 1 88 ? 3.839 -13.819 -1.778 1.00 86.88 88 ALA A CA 1
ATOM 682 C C . ALA A 1 88 ? 2.555 -14.478 -1.262 1.00 86.88 88 ALA A C 1
ATOM 684 O O . ALA A 1 88 ? 1.469 -14.224 -1.793 1.00 86.88 88 ALA A O 1
ATOM 685 N N . HIS A 1 89 ? 2.677 -15.313 -0.232 1.00 84.31 89 HIS A N 1
ATOM 686 C CA . HIS A 1 89 ? 1.551 -15.967 0.430 1.00 84.31 89 HIS A CA 1
ATOM 687 C C . HIS A 1 89 ? 1.507 -15.569 1.902 1.00 84.31 89 HIS A C 1
ATOM 689 O O . HIS A 1 89 ? 2.511 -15.685 2.601 1.00 84.31 89 HIS A O 1
ATOM 695 N N . TYR A 1 90 ? 0.339 -15.131 2.363 1.00 79.75 90 TYR A N 1
ATOM 696 C CA . TYR A 1 90 ? 0.094 -14.759 3.757 1.00 79.75 90 TYR A CA 1
ATOM 697 C C . TYR A 1 90 ? -1.040 -15.585 4.400 1.00 79.75 90 TYR A C 1
ATOM 699 O O . TYR A 1 90 ? -1.163 -15.575 5.626 1.00 79.75 90 TYR A O 1
ATOM 707 N N . GLY A 1 91 ? -1.790 -16.347 3.587 1.00 66.50 91 GLY A N 1
ATOM 708 C CA . GLY A 1 91 ? -2.742 -17.392 3.986 1.00 66.50 91 GLY A CA 1
ATOM 709 C C . GLY A 1 91 ? -3.979 -16.913 4.753 1.00 66.50 91 GLY A C 1
ATOM 710 O O . GLY A 1 91 ? -4.143 -15.728 5.036 1.00 66.50 91 GLY A O 1
ATOM 711 N N . ASP A 1 92 ? -4.827 -17.873 5.132 1.00 59.62 92 ASP A N 1
ATOM 712 C CA . ASP A 1 92 ? -6.102 -17.707 5.870 1.00 59.62 92 ASP A CA 1
ATOM 713 C C . ASP A 1 92 ? -5.894 -17.139 7.269 1.00 59.62 92 ASP A C 1
ATOM 715 O O . ASP A 1 92 ? -6.780 -16.534 7.871 1.00 59.62 92 ASP A O 1
ATOM 719 N N . GLN A 1 93 ? -4.683 -17.328 7.788 1.00 56.75 93 GLN A N 1
ATOM 720 C CA . GLN A 1 93 ? -4.283 -16.800 9.080 1.00 56.75 93 GLN A CA 1
ATOM 721 C C . GLN A 1 93 ? -3.892 -15.321 9.012 1.00 56.75 93 GLN A C 1
ATOM 723 O O . GLN A 1 93 ? -3.690 -14.710 10.059 1.00 56.75 93 GLN A O 1
ATOM 728 N N . GLY A 1 94 ? -3.855 -14.718 7.814 1.00 58.03 94 GLY A N 1
ATOM 729 C CA . GLY A 1 94 ? -3.750 -13.274 7.640 1.00 58.03 94 GLY A CA 1
ATOM 730 C C . GLY A 1 94 ? -2.533 -12.695 8.350 1.00 58.03 94 GLY A C 1
ATOM 731 O O . GLY A 1 94 ? -2.676 -11.780 9.159 1.00 58.03 94 GLY A O 1
ATOM 732 N N . ARG A 1 95 ? -1.338 -13.220 8.038 1.00 73.56 95 ARG A N 1
ATOM 733 C CA . ARG A 1 95 ? -0.049 -12.744 8.589 1.00 73.56 95 ARG A CA 1
ATOM 734 C C . ARG A 1 95 ? 0.199 -11.257 8.348 1.00 73.56 95 ARG A C 1
ATOM 736 O O . ARG A 1 95 ? 1.094 -10.661 8.927 1.00 73.56 95 ARG A O 1
ATOM 743 N N . THR A 1 96 ? -0.565 -10.650 7.455 1.00 86.62 96 THR A N 1
ATOM 744 C CA . THR A 1 96 ? -0.501 -9.231 7.161 1.00 86.62 96 THR A CA 1
ATOM 745 C C . THR A 1 96 ? -1.863 -8.612 7.416 1.00 86.62 96 THR A C 1
ATOM 747 O O . THR A 1 96 ? -2.832 -8.907 6.715 1.00 86.62 96 THR A O 1
ATOM 750 N N . VAL A 1 97 ? -1.922 -7.741 8.416 1.00 89.19 97 VAL A N 1
ATOM 751 C CA . VAL A 1 97 ? -3.134 -7.018 8.806 1.00 89.19 97 VAL A CA 1
ATOM 752 C C . VAL A 1 97 ? -2.880 -5.538 8.613 1.00 89.19 97 VAL A C 1
ATOM 754 O O . VAL A 1 97 ? -1.793 -5.054 8.913 1.00 89.19 97 VAL A O 1
ATOM 757 N N . VAL A 1 98 ? -3.876 -4.801 8.148 1.00 91.38 98 VAL A N 1
ATOM 758 C CA . VAL A 1 98 ? -3.868 -3.348 8.303 1.00 91.38 98 VAL A CA 1
ATOM 759 C C . VAL A 1 98 ? -5.012 -2.968 9.207 1.00 91.38 98 VAL A C 1
ATOM 761 O O . VAL A 1 98 ? -6.170 -3.234 8.892 1.00 91.38 98 VAL A O 1
ATOM 764 N N . TYR A 1 99 ? -4.660 -2.326 10.310 1.00 92.94 99 TYR A N 1
ATOM 765 C CA . TYR A 1 99 ? -5.610 -1.746 11.236 1.00 92.94 99 TYR A CA 1
ATOM 766 C C . TYR A 1 99 ? -6.044 -0.372 10.751 1.00 92.94 99 TYR A C 1
ATOM 768 O O . TYR A 1 99 ? -5.220 0.447 10.326 1.00 92.94 99 TYR A O 1
ATOM 776 N N . HIS A 1 100 ? -7.344 -0.117 10.827 1.00 92.94 100 HIS A N 1
ATOM 777 C CA . HIS A 1 100 ? -7.895 1.210 10.621 1.00 92.94 100 HIS A CA 1
ATOM 778 C C . HIS A 1 100 ? -7.551 2.132 11.788 1.00 92.94 100 HIS A C 1
ATOM 780 O O . HIS A 1 100 ? -7.461 1.697 12.936 1.00 92.94 100 HIS A O 1
ATOM 786 N N . SER A 1 101 ? -7.373 3.417 11.478 1.00 93.31 101 SER A N 1
ATOM 787 C CA . SER A 1 101 ? -7.177 4.434 12.502 1.00 93.31 101 SER A CA 1
ATOM 788 C C . SER A 1 101 ? -8.422 4.573 13.381 1.00 93.31 101 SER A C 1
ATOM 790 O O . SER A 1 101 ? -9.556 4.324 12.952 1.00 93.31 101 SER A O 1
ATOM 792 N N . LYS A 1 102 ? -8.221 5.049 14.608 1.00 92.94 102 LYS A N 1
ATOM 793 C CA . LYS A 1 102 ? -9.291 5.422 15.536 1.00 92.94 102 LYS A CA 1
ATOM 794 C C . LYS A 1 102 ? -10.278 6.399 14.901 1.00 92.94 102 LYS A C 1
ATOM 796 O O . LYS A 1 102 ? -11.487 6.226 15.050 1.00 92.94 102 LYS A O 1
ATOM 801 N N . GLN A 1 103 ? -9.772 7.387 14.158 1.00 91.38 103 GLN A N 1
ATOM 802 C CA . GLN A 1 103 ? -10.605 8.331 13.414 1.00 91.38 103 GLN A CA 1
ATOM 803 C C . GLN A 1 103 ? -11.472 7.602 12.380 1.00 91.38 103 GLN A C 1
ATOM 805 O O . GLN A 1 103 ? -12.692 7.760 12.393 1.00 91.38 103 GLN A O 1
ATOM 810 N N . HIS A 1 104 ? -10.871 6.754 11.540 1.00 90.38 104 HIS A N 1
ATOM 811 C CA . HIS A 1 104 ? -11.602 6.011 10.514 1.00 90.38 104 HIS A CA 1
ATOM 812 C C . HIS A 1 104 ? -12.700 5.126 11.111 1.00 90.38 104 HIS A C 1
ATOM 814 O O . HIS A 1 104 ? -13.828 5.134 10.624 1.00 90.38 104 HIS A O 1
ATOM 820 N N . LEU A 1 105 ? -12.399 4.386 12.181 1.00 90.38 105 LEU A N 1
ATOM 821 C CA . LEU A 1 105 ? -13.384 3.524 12.839 1.00 90.38 105 LEU A CA 1
ATOM 822 C C . LEU A 1 105 ? -14.495 4.335 13.509 1.00 90.38 105 LEU A C 1
ATOM 824 O O . LEU A 1 105 ? -15.658 3.946 13.434 1.00 90.38 105 LEU A O 1
ATOM 828 N N . THR A 1 106 ? -14.168 5.480 14.111 1.00 89.25 106 THR A N 1
ATOM 829 C CA . THR A 1 106 ? -15.172 6.385 14.690 1.00 89.25 106 THR A CA 1
ATOM 830 C C . THR A 1 106 ? -16.139 6.886 13.620 1.00 89.25 106 THR A C 1
ATOM 832 O O . THR A 1 106 ? -17.351 6.847 13.822 1.00 89.25 106 THR A O 1
ATOM 835 N N . GLU A 1 107 ? -15.628 7.301 12.460 1.00 88.44 107 GLU A N 1
ATOM 836 C CA . GLU A 1 107 ? -16.455 7.731 11.329 1.00 88.44 107 GLU A CA 1
ATOM 837 C C . GLU A 1 107 ? -17.280 6.576 10.745 1.00 88.44 107 GLU A C 1
ATOM 839 O O . GLU A 1 107 ? -18.473 6.737 10.484 1.00 88.44 107 GLU A O 1
ATOM 844 N N . TRP A 1 108 ? -16.669 5.404 10.560 1.00 87.12 108 TRP A N 1
ATOM 845 C CA . TRP A 1 108 ? -17.325 4.215 10.014 1.00 87.12 108 TRP A CA 1
ATOM 846 C C . TRP A 1 108 ? -18.499 3.770 10.888 1.00 87.12 108 TRP A C 1
ATOM 848 O O . TRP A 1 108 ? -19.634 3.632 10.418 1.00 87.12 108 TRP A O 1
ATOM 858 N N . TYR A 1 109 ? -18.244 3.576 12.181 1.00 85.19 109 TYR A N 1
ATOM 859 C CA . TYR A 1 109 ? -19.270 3.141 13.117 1.00 85.19 109 TYR A CA 1
ATOM 860 C C . TYR A 1 109 ? -20.280 4.257 13.418 1.00 85.19 109 TYR A C 1
ATOM 862 O O . TYR A 1 109 ? -21.470 3.972 13.525 1.00 85.19 109 TYR A O 1
ATOM 870 N N . GLY A 1 110 ? -19.849 5.522 13.472 1.00 75.12 110 GLY A N 1
ATOM 871 C CA . GLY A 1 110 ? -20.729 6.677 13.687 1.00 75.12 110 GLY A CA 1
ATOM 872 C C . GLY A 1 110 ? -21.679 6.974 12.521 1.00 75.12 110 GLY A C 1
ATOM 873 O O . GLY A 1 110 ? -22.760 7.514 12.733 1.00 75.12 110 GLY A O 1
ATOM 874 N N . ARG A 1 111 ? -21.326 6.590 11.287 1.00 70.19 111 ARG A N 1
ATOM 875 C CA . ARG A 1 111 ? -22.254 6.611 10.137 1.00 70.19 111 ARG A CA 1
ATOM 876 C C . ARG A 1 111 ? -23.243 5.447 10.156 1.00 70.19 111 ARG A C 1
ATOM 878 O O . ARG A 1 111 ? -24.337 5.573 9.618 1.00 70.19 111 ARG A O 1
ATOM 885 N N . SER A 1 112 ? -22.840 4.323 10.745 1.00 59.31 112 SER A N 1
ATOM 886 C CA . SER A 1 112 ? -23.627 3.084 10.783 1.00 59.31 112 SER A CA 1
ATOM 887 C C . SER A 1 112 ? -24.647 3.065 11.924 1.00 59.31 112 SER A C 1
ATOM 889 O O . SER A 1 112 ? -25.659 2.375 11.841 1.00 59.31 112 SER A O 1
ATOM 891 N N . VAL A 1 113 ? -24.395 3.831 12.985 1.00 51.97 113 VAL A N 1
ATOM 892 C CA . VAL A 1 113 ? -25.258 3.948 14.158 1.00 51.97 113 VAL A CA 1
ATOM 893 C C . VAL A 1 113 ? -25.427 5.439 14.411 1.00 51.97 113 VAL A C 1
ATOM 895 O O . VAL A 1 113 ? -24.481 6.093 14.845 1.00 51.97 113 VAL A O 1
ATOM 898 N N . GLY A 1 114 ? -26.602 5.998 14.096 1.00 51.12 114 GLY A N 1
ATOM 899 C CA . GLY A 1 114 ? -26.934 7.368 14.501 1.00 51.12 114 GLY A CA 1
ATOM 900 C C . GLY A 1 114 ? -26.556 7.543 15.972 1.00 51.12 114 GLY A C 1
ATOM 901 O O . GLY A 1 114 ? -26.796 6.633 16.753 1.00 51.12 114 GLY A O 1
ATOM 902 N N . SER A 1 115 ? -25.894 8.649 16.312 1.00 54.31 115 SER A N 1
ATOM 903 C CA . SER A 1 115 ? -24.987 8.845 17.461 1.00 54.31 115 SER A CA 1
ATOM 904 C C . SER A 1 115 ? -25.432 8.394 18.870 1.00 54.31 115 SER A C 1
ATOM 906 O O . SER A 1 115 ? -24.650 8.519 19.810 1.00 54.31 115 SER A O 1
ATOM 908 N N . ALA A 1 116 ? -26.651 7.892 19.053 1.00 54.28 116 ALA A N 1
ATOM 909 C CA . ALA A 1 116 ? -27.137 7.275 20.275 1.00 54.28 116 ALA A CA 1
ATOM 910 C C . ALA A 1 116 ? -26.776 5.774 20.314 1.00 54.28 116 ALA A C 1
ATOM 912 O O . ALA A 1 116 ? -27.502 4.912 19.829 1.00 54.28 116 ALA A O 1
ATOM 913 N N . ASP A 1 117 ? -25.626 5.515 20.936 1.00 65.81 117 ASP A N 1
ATOM 914 C CA . ASP A 1 117 ? -25.154 4.233 21.470 1.00 65.81 117 ASP A CA 1
ATOM 915 C C . ASP A 1 117 ? -24.550 3.206 20.506 1.00 65.81 117 ASP A C 1
ATOM 917 O O . ASP A 1 117 ? -25.052 2.107 20.279 1.00 65.81 117 ASP A O 1
ATOM 921 N N . LEU A 1 118 ? -23.314 3.509 20.089 1.00 74.81 118 LEU A N 1
ATOM 922 C CA . LEU A 1 118 ? -22.330 2.480 19.745 1.00 74.81 118 LEU A CA 1
ATOM 923 C C . LEU A 1 118 ? -22.294 1.386 20.825 1.00 74.81 118 LEU A C 1
ATOM 925 O O . LEU A 1 118 ? -22.135 1.684 22.015 1.00 74.81 118 LEU A O 1
ATOM 929 N N . SER A 1 119 ? -22.376 0.122 20.398 1.00 82.94 119 SER A N 1
ATOM 930 C CA . SER A 1 119 ? -22.247 -1.026 21.300 1.00 82.94 119 SER A CA 1
ATOM 931 C C . SER A 1 119 ? -20.929 -0.979 22.084 1.00 82.94 119 SER A C 1
ATOM 933 O O . SER A 1 119 ? -19.920 -0.447 21.607 1.00 82.94 119 SER A O 1
ATOM 935 N N . SER A 1 120 ? -20.905 -1.581 23.277 1.00 86.00 120 SER A N 1
ATOM 936 C CA . SER A 1 120 ? -19.689 -1.675 24.097 1.00 86.00 120 SER A CA 1
ATOM 937 C C . SER A 1 120 ? -18.522 -2.313 23.336 1.00 86.00 120 SER A C 1
ATOM 939 O O . SER A 1 120 ? -17.388 -1.864 23.476 1.00 86.00 120 SER A O 1
ATOM 941 N N . ALA A 1 121 ? -18.805 -3.293 22.471 1.00 86.38 121 ALA A N 1
ATOM 942 C CA . ALA A 1 121 ? -17.804 -3.921 21.614 1.00 86.38 121 ALA A CA 1
ATOM 943 C C . ALA A 1 121 ? -17.208 -2.930 20.599 1.00 86.38 121 ALA A C 1
ATOM 945 O O . ALA A 1 121 ? -15.992 -2.839 20.474 1.00 86.38 121 ALA A O 1
ATOM 946 N N . CYS A 1 122 ? -18.037 -2.124 19.923 1.00 87.12 122 CYS A N 1
ATOM 947 C CA . CYS A 1 122 ? -17.553 -1.093 18.996 1.00 87.12 122 CYS A CA 1
ATOM 948 C C . CYS A 1 122 ? -16.708 -0.031 19.715 1.00 87.12 122 CYS A C 1
ATOM 950 O O . CYS A 1 122 ? -15.652 0.357 19.220 1.00 87.12 122 CYS A O 1
ATOM 952 N N . LYS A 1 123 ? -17.136 0.404 20.908 1.00 87.06 123 LYS A N 1
ATOM 953 C CA . LYS A 1 123 ? -16.380 1.358 21.737 1.00 87.06 123 LYS A CA 1
ATOM 954 C C . LYS A 1 123 ? -15.005 0.803 22.119 1.00 87.06 123 LYS A C 1
ATOM 956 O O . LYS A 1 123 ? -14.018 1.526 22.026 1.00 87.06 123 LYS A O 1
ATOM 961 N N . GLN A 1 124 ? -14.927 -0.474 22.496 1.00 89.81 124 GLN A N 1
ATOM 962 C CA . GLN A 1 124 ? -13.655 -1.142 22.794 1.00 89.81 124 GLN A CA 1
ATOM 963 C C . GLN A 1 124 ? -12.760 -1.261 21.555 1.00 89.81 124 GLN A C 1
ATOM 965 O O . GLN A 1 124 ? -11.580 -0.935 21.638 1.00 89.81 124 GLN A O 1
ATOM 970 N N . ILE A 1 125 ? -13.316 -1.642 20.399 1.00 90.81 125 ILE A N 1
ATOM 971 C CA . ILE A 1 125 ? -12.571 -1.707 19.131 1.00 90.81 125 ILE A CA 1
ATOM 972 C C . ILE A 1 125 ? -11.951 -0.342 18.797 1.00 90.81 125 ILE A C 1
ATOM 974 O O . ILE A 1 125 ? -10.758 -0.266 18.520 1.00 90.81 125 ILE A O 1
ATOM 978 N N . ILE A 1 126 ? -12.730 0.744 18.879 1.00 90.62 126 ILE A N 1
ATOM 979 C CA . ILE A 1 126 ? -12.237 2.110 18.635 1.00 90.62 126 ILE A CA 1
ATOM 980 C C . ILE A 1 126 ? -11.164 2.500 19.663 1.00 90.62 126 ILE A C 1
ATOM 982 O O . ILE A 1 126 ? -10.151 3.097 19.300 1.00 90.62 126 ILE A O 1
ATOM 986 N N . ALA A 1 127 ? -11.357 2.162 20.941 1.00 90.00 127 ALA A N 1
ATOM 987 C CA . ALA A 1 127 ? -10.401 2.484 22.000 1.00 90.00 127 ALA A CA 1
ATOM 988 C C . ALA A 1 127 ? -9.042 1.789 21.804 1.00 90.00 127 ALA A C 1
ATOM 990 O O . ALA A 1 127 ? -8.008 2.390 22.094 1.00 90.00 127 ALA A O 1
ATOM 991 N N . CYS A 1 128 ? -9.039 0.558 21.288 1.00 90.94 128 CYS A N 1
ATOM 992 C CA . CYS A 1 128 ? -7.830 -0.220 21.003 1.00 90.94 128 CYS A CA 1
ATOM 993 C C . CYS A 1 128 ? -7.197 0.085 19.635 1.00 90.94 128 CYS A C 1
ATOM 995 O O . CYS A 1 128 ? -6.112 -0.422 19.342 1.00 90.94 128 CYS A O 1
ATOM 997 N N . ALA A 1 129 ? -7.858 0.877 18.789 1.00 91.88 129 ALA A N 1
ATOM 998 C CA . ALA A 1 129 ? -7.369 1.199 17.458 1.00 91.88 129 ALA A CA 1
ATOM 999 C C . ALA A 1 129 ? -6.159 2.151 17.501 1.00 91.88 129 ALA A C 1
ATOM 1001 O O . ALA A 1 129 ? -6.104 3.038 18.362 1.00 91.88 129 ALA A O 1
ATOM 1002 N N . PRO A 1 130 ? -5.207 2.008 16.560 1.00 92.94 130 PRO A N 1
ATOM 1003 C CA . PRO A 1 130 ? -4.080 2.926 16.440 1.00 92.94 130 PRO A CA 1
ATOM 1004 C C . PRO A 1 130 ? -4.540 4.329 16.026 1.00 92.94 130 PRO A C 1
ATOM 1006 O O . PRO A 1 130 ? -5.608 4.504 15.437 1.00 92.94 130 PRO A O 1
ATOM 1009 N N . ASP A 1 131 ? -3.715 5.340 16.290 1.00 92.75 131 ASP A N 1
ATOM 1010 C CA . ASP A 1 131 ? -4.050 6.721 15.925 1.00 92.75 131 ASP A CA 1
ATOM 1011 C C . ASP A 1 131 ? -3.955 6.964 14.406 1.00 92.75 131 ASP A C 1
ATOM 1013 O O . ASP A 1 131 ? -4.714 7.765 13.867 1.00 92.75 131 ASP A O 1
ATOM 1017 N N . GLN A 1 132 ? -3.103 6.210 13.700 1.00 91.44 132 GLN A N 1
ATOM 1018 C CA . GLN A 1 132 ? -2.999 6.193 12.235 1.00 91.44 132 GLN A CA 1
ATOM 1019 C C . GLN A 1 132 ? -3.220 4.783 11.684 1.00 91.44 132 GLN A C 1
ATOM 1021 O O . GLN A 1 132 ? -3.002 3.791 12.388 1.00 91.44 132 GLN A O 1
ATOM 1026 N N . GLU A 1 133 ? -3.628 4.665 10.414 1.00 93.06 133 GLU A N 1
ATOM 1027 C CA . GLU A 1 133 ? -3.679 3.354 9.769 1.00 93.06 133 GLU A CA 1
ATOM 1028 C C . GLU A 1 133 ? -2.314 2.672 9.878 1.00 93.06 133 GLU A C 1
ATOM 1030 O O . GLU A 1 133 ? -1.275 3.272 9.610 1.00 93.06 133 GLU A O 1
ATOM 1035 N N . THR A 1 134 ? -2.310 1.410 10.293 1.00 93.44 134 THR A N 1
ATOM 1036 C CA . THR A 1 134 ? -1.072 0.710 10.646 1.00 93.44 134 THR A CA 1
ATOM 1037 C C . THR A 1 134 ? -1.037 -0.651 9.978 1.00 93.44 134 THR A C 1
ATOM 1039 O O . THR A 1 134 ? -1.923 -1.474 10.199 1.00 93.44 134 THR A O 1
ATOM 1042 N N . LEU A 1 135 ? 0.007 -0.906 9.192 1.00 92.31 135 LEU A N 1
ATOM 1043 C CA . LEU A 1 135 ? 0.328 -2.223 8.652 1.00 92.31 135 LEU A CA 1
ATOM 1044 C C . LEU A 1 135 ? 1.099 -3.027 9.699 1.00 92.31 135 LEU A C 1
ATOM 1046 O O . LEU A 1 135 ? 2.142 -2.594 10.181 1.00 92.31 135 LEU A O 1
ATOM 1050 N N . VAL A 1 136 ? 0.599 -4.213 10.021 1.00 89.50 136 VAL A N 1
ATOM 1051 C CA . VAL A 1 136 ? 1.238 -5.167 10.923 1.00 89.50 136 VAL A CA 1
ATOM 1052 C C . VAL A 1 136 ? 1.621 -6.413 10.145 1.00 89.50 136 VAL A C 1
ATOM 1054 O O . VAL A 1 136 ? 0.789 -7.038 9.481 1.00 89.50 136 VAL A O 1
ATOM 1057 N N . LEU A 1 137 ? 2.898 -6.765 10.247 1.00 84.69 137 LEU A N 1
ATOM 1058 C CA . LEU A 1 137 ? 3.473 -7.990 9.711 1.00 84.69 137 LEU A CA 1
ATOM 1059 C C . LEU A 1 137 ? 3.680 -8.951 10.879 1.00 84.69 137 LEU A C 1
ATOM 1061 O O . LEU A 1 137 ? 4.525 -8.709 11.738 1.00 84.69 137 LEU A O 1
ATOM 1065 N N . ARG A 1 138 ? 2.870 -10.005 10.933 1.00 72.81 138 ARG A N 1
ATOM 1066 C CA . ARG A 1 138 ? 2.922 -11.039 11.965 1.00 72.81 138 ARG A CA 1
ATOM 1067 C C . ARG A 1 138 ? 3.726 -12.227 11.479 1.00 72.81 138 ARG A C 1
ATOM 1069 O O . ARG A 1 138 ? 3.396 -12.816 10.444 1.00 72.81 138 ARG A O 1
ATOM 1076 N N . ASP A 1 139 ? 4.720 -12.610 12.268 1.00 61.69 139 ASP A N 1
ATOM 1077 C CA . ASP A 1 139 ? 5.371 -13.902 12.130 1.00 61.69 139 ASP A CA 1
ATOM 1078 C C . ASP A 1 139 ? 4.741 -14.894 13.115 1.00 61.69 139 ASP A C 1
ATOM 1080 O O . ASP A 1 139 ? 4.808 -14.731 14.332 1.00 61.69 139 ASP A O 1
ATOM 1084 N N . LEU A 1 140 ? 4.067 -15.908 12.574 1.00 54.06 140 LEU A N 1
ATOM 1085 C CA . LEU A 1 140 ? 3.387 -16.930 13.372 1.00 54.06 140 LEU A CA 1
ATOM 1086 C C . LEU A 1 140 ? 4.339 -18.038 13.825 1.00 54.06 140 LEU A C 1
ATOM 1088 O O . LEU A 1 140 ? 3.984 -18.785 14.729 1.00 54.06 140 LEU A O 1
ATOM 1092 N N . GLU A 1 141 ? 5.526 -18.155 13.223 1.00 55.03 141 GLU A N 1
ATOM 1093 C CA . GLU A 1 141 ? 6.513 -19.163 13.628 1.00 55.03 141 GLU A CA 1
ATOM 1094 C C . GLU A 1 141 ? 7.161 -18.807 14.975 1.00 55.03 141 GLU A C 1
ATOM 1096 O O . GLU A 1 141 ? 7.599 -19.691 15.709 1.00 55.03 141 GLU A O 1
ATOM 1101 N N . TYR A 1 142 ? 7.140 -17.521 15.340 1.00 54.78 142 TYR A N 1
ATOM 1102 C CA . TYR A 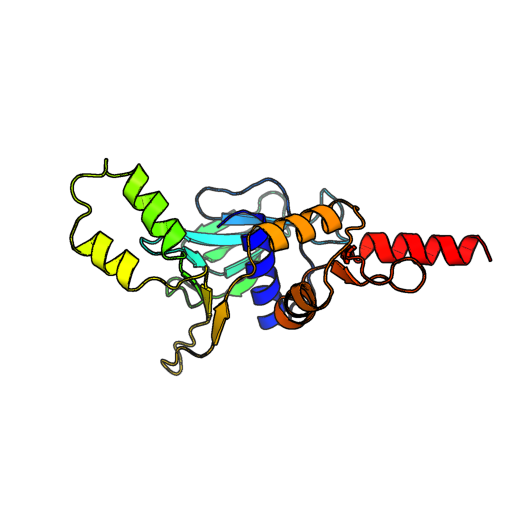1 142 ? 7.743 -17.016 16.572 1.00 54.78 142 TYR A CA 1
ATOM 1103 C C . TYR A 1 142 ? 6.762 -16.309 17.518 1.00 54.78 142 TYR A C 1
ATOM 1105 O O . TYR A 1 142 ? 7.202 -15.841 18.564 1.00 54.78 142 TYR A O 1
ATOM 1113 N N . GLU A 1 143 ? 5.466 -16.225 17.182 1.00 53.56 143 GLU A N 1
ATOM 1114 C CA . GLU A 1 143 ? 4.434 -15.499 17.955 1.00 53.56 143 GLU A CA 1
ATOM 1115 C C . GLU A 1 143 ? 4.858 -14.075 18.366 1.00 53.56 143 GLU A C 1
ATOM 1117 O O . GLU A 1 143 ? 4.495 -13.575 19.434 1.00 53.56 143 GLU A O 1
ATOM 1122 N N . ARG A 1 144 ? 5.643 -13.398 17.521 1.00 55.28 144 ARG A N 1
ATOM 1123 C CA . ARG A 1 144 ? 6.075 -12.022 17.771 1.00 55.28 144 ARG A CA 1
ATOM 1124 C C . ARG A 1 144 ? 5.423 -11.062 16.783 1.00 55.28 144 ARG A C 1
ATOM 1126 O O . ARG A 1 144 ? 5.403 -11.275 15.569 1.00 55.28 144 ARG A O 1
ATOM 1133 N N . ASP A 1 145 ? 4.880 -9.977 17.327 1.00 56.06 145 ASP A N 1
ATOM 1134 C CA . ASP A 1 145 ? 4.421 -8.818 16.561 1.00 56.06 145 ASP A CA 1
ATOM 1135 C C . ASP A 1 145 ? 5.653 -8.033 16.071 1.00 56.06 145 ASP A C 1
ATOM 1137 O O . ASP A 1 145 ? 6.023 -7.017 16.658 1.00 56.06 145 ASP A O 1
ATOM 1141 N N . ASP A 1 146 ? 6.339 -8.510 15.031 1.00 67.25 146 ASP A N 1
ATOM 1142 C CA . ASP A 1 146 ? 7.702 -8.022 14.775 1.00 67.25 146 ASP A CA 1
ATOM 1143 C C . ASP A 1 146 ? 7.797 -6.739 13.933 1.00 67.25 146 ASP A C 1
ATOM 1145 O O . ASP A 1 146 ? 8.812 -6.044 14.003 1.00 67.25 146 ASP A O 1
ATOM 1149 N N . GLN A 1 147 ? 6.762 -6.330 13.185 1.00 83.31 147 GLN A N 1
ATOM 1150 C CA . GLN A 1 147 ? 6.795 -5.002 12.560 1.00 83.31 147 GLN A CA 1
ATOM 1151 C C . GLN A 1 147 ? 5.428 -4.326 12.483 1.00 83.31 147 GLN A C 1
ATOM 1153 O O . GLN A 1 147 ? 4.536 -4.760 11.750 1.00 83.31 147 GLN A O 1
ATOM 1158 N N . ARG A 1 148 ? 5.300 -3.203 13.198 1.00 88.62 148 ARG A N 1
ATOM 1159 C CA . ARG A 1 148 ? 4.189 -2.253 13.075 1.00 88.62 148 ARG A CA 1
ATOM 1160 C C . ARG A 1 148 ? 4.679 -1.050 12.283 1.00 88.62 148 ARG A C 1
ATOM 1162 O O . ARG A 1 148 ? 5.663 -0.417 12.653 1.00 88.62 148 ARG A O 1
ATOM 1169 N N . ILE A 1 149 ? 4.008 -0.769 11.179 1.00 91.38 149 ILE A N 1
ATOM 1170 C CA . ILE A 1 149 ? 4.376 0.273 10.232 1.00 91.38 149 ILE A CA 1
ATOM 1171 C C . ILE A 1 149 ? 3.202 1.233 10.123 1.00 91.38 149 ILE A C 1
ATOM 1173 O O . ILE A 1 149 ? 2.177 0.899 9.527 1.00 91.38 149 ILE A O 1
ATOM 1177 N N . GLU A 1 150 ? 3.359 2.433 10.673 1.00 92.81 150 GLU A N 1
ATOM 1178 C CA . GLU A 1 150 ? 2.412 3.520 10.425 1.00 92.81 150 GLU A CA 1
ATOM 1179 C C . GLU A 1 150 ? 2.399 3.844 8.935 1.00 92.81 150 GLU A C 1
ATOM 1181 O O . GLU A 1 150 ? 3.460 4.021 8.317 1.00 92.81 150 GLU A O 1
ATOM 1186 N N . LEU A 1 151 ? 1.201 3.874 8.362 1.00 92.12 151 LEU A N 1
ATOM 1187 C CA . LEU A 1 151 ? 1.003 4.195 6.964 1.00 92.12 151 LEU A CA 1
ATOM 1188 C C . LEU A 1 151 ? 1.087 5.706 6.756 1.00 92.12 151 LEU A C 1
ATOM 1190 O O . LEU A 1 151 ? 0.684 6.481 7.619 1.00 92.12 151 LEU A O 1
ATOM 1194 N N . PRO A 1 152 ? 1.572 6.147 5.589 1.00 90.88 152 PRO A N 1
ATOM 1195 C CA . PRO A 1 152 ? 1.508 7.554 5.231 1.00 90.88 152 PRO A CA 1
ATOM 1196 C C . PRO A 1 152 ? 0.059 8.044 5.180 1.00 90.88 152 PRO A C 1
ATOM 1198 O O . PRO A 1 152 ? -0.875 7.294 4.861 1.00 90.88 152 PRO A O 1
ATOM 1201 N N . SER A 1 153 ? -0.102 9.343 5.416 1.00 90.44 153 SER A N 1
ATOM 1202 C CA . SER A 1 153 ? -1.387 10.023 5.283 1.00 90.44 153 SER A CA 1
ATOM 1203 C C . SER A 1 153 ? -1.971 9.869 3.875 1.00 90.44 153 SER A C 1
ATOM 1205 O O . SER A 1 153 ? -1.252 9.675 2.888 1.00 90.44 153 SER A O 1
ATOM 1207 N N . THR A 1 154 ? -3.290 10.021 3.759 1.00 88.19 154 THR A N 1
ATOM 1208 C CA . THR A 1 154 ? -3.977 10.043 2.459 1.00 88.19 154 THR A CA 1
ATOM 1209 C C . THR A 1 154 ? -3.408 11.124 1.542 1.00 88.19 154 THR A C 1
ATOM 1211 O O . THR A 1 154 ? -3.138 10.838 0.383 1.00 88.19 154 THR A O 1
ATOM 1214 N N . CYS A 1 155 ? -3.107 12.314 2.072 1.00 91.19 155 CYS A N 1
ATOM 1215 C CA . CYS A 1 155 ? -2.504 13.412 1.314 1.00 91.19 155 CYS A CA 1
ATOM 1216 C C . CYS A 1 155 ? -1.155 13.024 0.688 1.00 91.19 155 CYS A C 1
ATOM 1218 O O . CYS A 1 155 ? -0.907 13.304 -0.484 1.00 91.19 155 CYS A O 1
ATOM 1220 N N . GLN A 1 156 ? -0.286 12.350 1.448 1.00 92.31 156 GLN A N 1
ATOM 1221 C CA . GLN A 1 156 ? 0.987 11.849 0.922 1.00 92.31 156 GLN A CA 1
ATOM 1222 C C . GLN A 1 156 ? 0.767 10.783 -0.157 1.00 92.31 156 GLN A C 1
ATOM 1224 O O . GLN A 1 156 ? 1.456 10.786 -1.178 1.00 92.31 156 GLN A O 1
ATOM 1229 N N . ALA A 1 157 ? -0.199 9.885 0.046 1.00 91.06 157 ALA A N 1
ATOM 1230 C CA . ALA A 1 157 ? -0.535 8.857 -0.931 1.00 91.06 157 ALA A CA 1
ATOM 1231 C C . ALA A 1 157 ? -1.092 9.452 -2.238 1.00 91.06 157 ALA A C 1
ATOM 1233 O O . ALA A 1 157 ? -0.743 8.991 -3.326 1.00 91.06 157 ALA A O 1
ATOM 1234 N N . ASP A 1 158 ? -1.890 10.512 -2.143 1.00 91.81 158 ASP A N 1
ATOM 1235 C CA . ASP A 1 158 ? -2.446 11.226 -3.293 1.00 91.81 158 ASP A CA 1
ATOM 1236 C C . ASP A 1 158 ? -1.347 11.956 -4.082 1.00 91.81 158 ASP A C 1
ATOM 1238 O O . ASP A 1 158 ? -1.344 11.926 -5.313 1.00 91.81 158 ASP A O 1
ATOM 1242 N N . VAL A 1 159 ? -0.353 12.538 -3.401 1.00 94.31 159 VAL A N 1
ATOM 1243 C CA . VAL A 1 159 ? 0.833 13.122 -4.055 1.00 94.31 159 VAL A CA 1
ATOM 1244 C C . VAL A 1 159 ? 1.641 12.062 -4.807 1.00 94.31 159 VAL A C 1
ATOM 1246 O O . VAL A 1 159 ? 2.059 12.309 -5.940 1.00 94.31 159 VAL A O 1
ATOM 1249 N N . VAL A 1 160 ? 1.830 10.870 -4.227 1.00 91.88 160 VAL A N 1
ATOM 1250 C CA . VAL A 1 160 ? 2.476 9.748 -4.930 1.00 91.88 160 VAL A CA 1
ATOM 1251 C C . VAL A 1 160 ? 1.699 9.399 -6.196 1.00 91.88 160 VAL A C 1
ATOM 1253 O O . VAL A 1 160 ? 2.311 9.254 -7.253 1.00 91.88 160 VAL A O 1
ATOM 1256 N N . GLN A 1 161 ? 0.369 9.312 -6.123 1.00 90.94 161 GLN A N 1
ATOM 1257 C CA . GLN A 1 161 ? -0.458 9.003 -7.288 1.00 90.94 161 GLN A CA 1
ATOM 1258 C C . GLN A 1 161 ? -0.338 10.073 -8.384 1.00 90.94 161 GLN A C 1
ATOM 1260 O O . GLN A 1 161 ? -0.069 9.722 -9.529 1.00 90.94 161 GLN A O 1
ATOM 1265 N N . ARG A 1 162 ? -0.403 11.363 -8.036 1.00 92.88 162 ARG A N 1
ATOM 1266 C CA . ARG A 1 162 ? -0.177 12.469 -8.989 1.00 92.88 162 ARG A CA 1
ATOM 1267 C C . ARG A 1 162 ? 1.173 12.360 -9.697 1.00 92.88 162 ARG A C 1
ATOM 1269 O O . ARG A 1 162 ? 1.259 12.518 -10.912 1.00 92.88 162 ARG A O 1
ATOM 1276 N N . CYS A 1 163 ? 2.226 12.010 -8.955 1.00 93.12 163 CYS A N 1
ATOM 1277 C CA . CYS A 1 163 ? 3.543 11.767 -9.542 1.00 93.12 163 CYS A CA 1
ATOM 1278 C C . CYS A 1 163 ? 3.519 10.599 -10.540 1.00 93.12 163 CYS A C 1
ATOM 1280 O O . CYS A 1 163 ? 4.132 10.686 -11.604 1.00 93.12 163 CYS A O 1
ATOM 1282 N N . MET A 1 164 ? 2.814 9.509 -10.210 1.00 88.44 164 MET A N 1
ATOM 1283 C CA . MET A 1 164 ? 2.637 8.342 -11.088 1.00 88.44 164 MET A CA 1
ATOM 1284 C C . MET A 1 164 ? 1.819 8.650 -12.347 1.00 88.44 164 MET A C 1
ATOM 1286 O O . MET A 1 164 ? 2.024 7.991 -13.368 1.00 88.44 164 MET A O 1
ATOM 1290 N N . ASP A 1 165 ? 0.952 9.660 -12.289 1.00 88.56 165 ASP A N 1
ATOM 1291 C CA . ASP A 1 165 ? 0.196 10.186 -13.431 1.00 88.56 165 ASP A CA 1
ATOM 1292 C C . ASP A 1 165 ? 1.018 11.159 -14.297 1.00 88.56 165 ASP A C 1
ATOM 1294 O O . ASP A 1 165 ? 0.564 11.597 -15.354 1.00 88.56 165 ASP A O 1
ATOM 1298 N N . GLY A 1 166 ? 2.269 11.424 -13.906 1.00 90.38 166 GLY A N 1
ATOM 1299 C CA . GLY A 1 166 ? 3.248 12.184 -14.679 1.00 90.38 166 GLY A CA 1
ATOM 1300 C C . GLY A 1 166 ? 3.522 13.585 -14.143 1.00 90.38 166 GLY A C 1
ATOM 1301 O O . GLY A 1 166 ? 4.404 14.257 -14.675 1.00 90.38 166 GLY A O 1
ATOM 1302 N N . GLU A 1 167 ? 2.823 14.018 -13.092 1.00 94.69 167 GLU A N 1
ATOM 1303 C CA . GLU A 1 167 ? 3.049 15.330 -12.491 1.00 94.69 167 GLU A CA 1
ATOM 1304 C C . GLU A 1 167 ? 4.399 15.401 -11.763 1.00 94.69 167 GLU A C 1
ATOM 1306 O O . GLU A 1 167 ? 4.896 14.422 -11.201 1.00 94.69 167 GLU A O 1
ATOM 1311 N N . ILE A 1 168 ? 4.981 16.600 -11.742 1.00 96.31 168 ILE A N 1
ATOM 1312 C CA . ILE A 1 168 ? 6.133 16.938 -10.908 1.00 96.31 168 ILE A CA 1
ATOM 1313 C C . ILE A 1 168 ? 5.609 17.804 -9.769 1.00 96.31 168 ILE A C 1
ATOM 1315 O O . ILE A 1 168 ? 5.094 18.898 -10.001 1.00 96.31 168 ILE A O 1
ATOM 1319 N N . VAL A 1 169 ? 5.698 17.303 -8.540 1.00 97.00 169 VAL A N 1
ATOM 1320 C CA . VAL A 1 169 ? 5.034 17.910 -7.383 1.00 97.00 169 VAL A CA 1
ATOM 1321 C C . VAL A 1 169 ? 6.083 18.450 -6.408 1.00 97.00 169 VAL A C 1
ATOM 1323 O O . VAL A 1 169 ? 6.912 17.675 -5.933 1.00 97.00 169 VAL A O 1
ATOM 1326 N N . PRO A 1 170 ? 6.072 19.750 -6.068 1.00 95.94 170 PRO A N 1
ATOM 1327 C CA . PRO A 1 170 ? 6.907 20.288 -4.996 1.00 95.94 170 PRO A CA 1
ATOM 1328 C C . PRO A 1 170 ? 6.543 19.654 -3.653 1.00 95.94 170 PRO A C 1
ATOM 1330 O O . PRO A 1 170 ? 5.365 19.589 -3.294 1.00 95.94 170 PRO A O 1
ATOM 1333 N N . VAL A 1 171 ? 7.544 19.195 -2.902 1.00 94.75 171 VAL A N 1
ATOM 1334 C CA . VAL A 1 171 ? 7.337 18.535 -1.608 1.00 94.75 171 VAL A CA 1
ATOM 1335 C C . VAL A 1 171 ? 8.403 18.934 -0.595 1.00 94.75 171 VAL A C 1
ATOM 1337 O O . VAL A 1 171 ? 9.527 19.287 -0.939 1.00 94.75 171 VAL A O 1
ATOM 1340 N N . GLN A 1 172 ? 8.071 18.802 0.686 1.00 92.56 172 GLN A N 1
ATOM 1341 C CA . GLN A 1 172 ? 9.071 18.800 1.750 1.00 92.56 172 GLN A CA 1
ATOM 1342 C C . GLN A 1 172 ? 9.729 17.417 1.784 1.00 92.56 172 GLN A C 1
ATOM 1344 O O . GLN A 1 172 ? 9.078 16.437 2.141 1.00 92.56 172 GLN A O 1
ATOM 1349 N N . VAL A 1 173 ? 10.993 17.331 1.357 1.00 88.19 173 VAL A N 1
ATOM 1350 C CA . VAL A 1 173 ? 11.728 16.068 1.126 1.00 88.19 173 VAL A CA 1
ATOM 1351 C C . VAL A 1 173 ? 11.625 15.115 2.317 1.00 88.19 173 VAL A C 1
ATOM 1353 O O . VAL A 1 173 ? 11.269 13.950 2.141 1.00 88.19 173 VAL A O 1
ATOM 1356 N N . GLU A 1 174 ? 11.830 15.636 3.525 1.00 90.06 174 GLU A N 1
ATOM 1357 C CA . GLU A 1 174 ? 11.784 14.906 4.799 1.00 90.06 174 GLU A CA 1
ATOM 1358 C C . GLU A 1 174 ? 10.483 14.108 4.984 1.00 90.06 174 GLU A C 1
ATOM 1360 O O . GLU A 1 174 ? 10.503 12.968 5.446 1.00 90.06 174 GLU A O 1
ATOM 1365 N N . HIS A 1 175 ? 9.349 14.651 4.529 1.00 89.62 175 HIS A N 1
ATOM 1366 C CA . HIS A 1 175 ? 8.040 14.001 4.643 1.00 89.62 175 HIS A CA 1
ATOM 1367 C C . HIS A 1 175 ? 7.854 12.827 3.673 1.00 89.62 175 HIS A C 1
ATOM 1369 O O . HIS A 1 175 ? 6.925 12.037 3.839 1.00 89.62 175 HIS A O 1
ATOM 1375 N N . TYR A 1 176 ? 8.696 12.702 2.646 1.00 92.19 176 TYR A N 1
ATOM 1376 C CA . TYR A 1 176 ? 8.557 11.693 1.591 1.00 92.19 176 TYR A CA 1
ATOM 1377 C C . TYR A 1 176 ? 9.746 10.733 1.517 1.00 92.19 176 TYR A C 1
ATOM 1379 O O . TYR A 1 176 ? 9.657 9.707 0.840 1.00 92.19 176 TYR A O 1
ATOM 1387 N N . GLU A 1 177 ? 10.841 10.992 2.238 1.00 90.44 177 GLU A N 1
ATOM 1388 C CA . GLU A 1 177 ? 11.999 10.093 2.240 1.00 90.44 177 GLU A CA 1
ATOM 1389 C C . GLU A 1 177 ? 11.626 8.678 2.684 1.00 90.44 177 GLU A C 1
ATOM 1391 O O . GLU A 1 177 ? 12.036 7.694 2.061 1.00 90.44 177 GLU A O 1
ATOM 1396 N N . ARG A 1 178 ? 10.809 8.587 3.740 1.00 88.62 178 ARG A N 1
ATOM 1397 C CA . ARG A 1 178 ? 10.327 7.319 4.292 1.00 88.62 178 ARG A CA 1
ATOM 1398 C C . ARG A 1 178 ? 9.536 6.523 3.255 1.00 88.62 178 ARG A C 1
ATOM 1400 O O . ARG A 1 178 ? 9.747 5.324 3.125 1.00 88.62 178 ARG A O 1
ATOM 1407 N N . LEU A 1 179 ? 8.697 7.179 2.449 1.00 87.19 179 LEU A N 1
ATOM 1408 C CA . LEU A 1 179 ? 7.927 6.519 1.386 1.00 87.19 179 LEU A CA 1
ATOM 1409 C C . LEU A 1 179 ? 8.841 5.796 0.395 1.00 87.19 179 LEU A C 1
ATOM 1411 O O . LEU A 1 179 ? 8.619 4.630 0.069 1.00 87.19 179 LEU A O 1
ATOM 1415 N N . ILE A 1 180 ? 9.896 6.463 -0.061 1.00 87.94 180 ILE A N 1
ATOM 1416 C CA . ILE A 1 180 ? 10.811 5.890 -1.051 1.00 87.94 180 ILE A CA 1
ATOM 1417 C C . ILE A 1 180 ? 11.667 4.788 -0.417 1.00 87.94 180 ILE A C 1
ATOM 1419 O O . ILE A 1 180 ? 11.775 3.701 -0.985 1.00 87.94 180 ILE A O 1
ATOM 1423 N N . LYS A 1 181 ? 12.257 5.054 0.756 1.00 88.62 181 LYS A N 1
ATOM 1424 C CA . LYS A 1 181 ? 13.213 4.150 1.416 1.00 88.62 181 LYS A CA 1
ATOM 1425 C C . LYS A 1 181 ? 12.538 2.914 2.017 1.00 88.62 181 LYS A C 1
ATOM 1427 O O . LYS A 1 181 ? 13.033 1.806 1.844 1.00 88.62 181 LYS A O 1
ATOM 1432 N N . GLU A 1 182 ? 11.420 3.094 2.715 1.00 87.75 182 GLU A N 1
ATOM 1433 C CA . GLU A 1 182 ? 10.753 2.025 3.464 1.00 87.75 182 GLU A CA 1
ATOM 1434 C C . GLU A 1 182 ? 9.700 1.307 2.623 1.00 87.75 182 GLU A C 1
ATOM 1436 O O . GLU A 1 182 ? 9.651 0.077 2.621 1.00 87.75 182 GLU A O 1
ATOM 1441 N N . PHE A 1 183 ? 8.877 2.048 1.877 1.00 88.56 183 PHE A N 1
ATOM 1442 C CA . PHE A 1 183 ? 7.781 1.452 1.111 1.00 88.56 183 PHE A CA 1
ATOM 1443 C C . PHE A 1 183 ? 8.178 1.104 -0.319 1.00 88.56 183 PHE A C 1
ATOM 1445 O O . PHE A 1 183 ? 7.510 0.285 -0.936 1.00 88.56 183 PHE A O 1
ATOM 1452 N N . GLY A 1 184 ? 9.256 1.679 -0.860 1.00 86.19 184 GLY A N 1
ATOM 1453 C CA . GLY A 1 184 ? 9.753 1.335 -2.189 1.00 86.19 184 GLY A CA 1
ATOM 1454 C C . GLY A 1 184 ? 8.833 1.777 -3.330 1.00 86.19 184 GLY A C 1
ATOM 1455 O O . GLY A 1 184 ? 8.831 1.135 -4.384 1.00 86.19 184 GLY A O 1
ATOM 1456 N N . VAL A 1 185 ? 8.050 2.843 -3.150 1.00 89.44 185 VAL A N 1
ATOM 1457 C CA . VAL A 1 185 ? 7.181 3.418 -4.196 1.00 89.44 185 VAL A CA 1
ATOM 1458 C C . VAL A 1 185 ? 7.961 3.864 -5.432 1.00 89.44 185 VAL A C 1
ATOM 1460 O O . VAL A 1 185 ? 9.154 4.150 -5.378 1.00 89.44 185 VAL A O 1
ATOM 1463 N N . ALA A 1 186 ? 7.289 3.886 -6.584 1.00 89.62 186 ALA A N 1
ATOM 1464 C CA . ALA A 1 186 ? 7.897 4.140 -7.891 1.00 89.62 186 ALA A CA 1
ATOM 1465 C C . ALA A 1 186 ? 8.108 5.637 -8.200 1.00 89.62 186 ALA A C 1
ATOM 1467 O O . ALA A 1 186 ? 8.007 6.070 -9.351 1.00 89.62 186 ALA A O 1
ATOM 1468 N N . VAL A 1 187 ? 8.425 6.415 -7.168 1.00 92.69 187 VAL A N 1
ATOM 1469 C CA . VAL A 1 187 ? 8.702 7.853 -7.235 1.00 92.69 187 VAL A CA 1
ATOM 1470 C C . VAL A 1 187 ? 10.110 8.142 -6.727 1.00 92.69 187 VAL A C 1
ATOM 1472 O O . VAL A 1 187 ? 10.721 7.319 -6.043 1.00 92.69 187 VAL A O 1
ATOM 1475 N N . ARG A 1 188 ? 10.642 9.306 -7.085 1.00 93.88 188 ARG A N 1
ATOM 1476 C CA . ARG A 1 188 ? 11.962 9.773 -6.658 1.00 93.88 188 ARG A CA 1
ATOM 1477 C C . ARG A 1 188 ? 12.003 11.289 -6.566 1.00 93.88 188 ARG A C 1
ATOM 1479 O O . ARG A 1 188 ? 11.226 11.973 -7.231 1.00 93.88 188 ARG A O 1
ATOM 1486 N N . PHE A 1 189 ? 12.954 11.790 -5.788 1.00 95.62 189 PHE A N 1
ATOM 1487 C CA . PHE A 1 189 ? 13.282 13.208 -5.789 1.00 95.62 189 PHE A CA 1
ATOM 1488 C C . PHE A 1 189 ? 14.004 13.596 -7.082 1.00 95.62 189 PHE A C 1
ATOM 1490 O O . PHE A 1 189 ? 14.832 12.831 -7.604 1.00 95.62 189 PHE A O 1
ATOM 1497 N N . GLY A 1 190 ? 13.653 14.772 -7.597 1.00 91.81 190 GLY A N 1
ATOM 1498 C CA . GLY A 1 190 ? 14.340 15.429 -8.698 1.00 91.81 190 GLY A CA 1
ATOM 1499 C C . GLY A 1 190 ? 15.724 15.942 -8.293 1.00 91.81 190 GLY A C 1
ATOM 1500 O O . GLY A 1 190 ? 16.080 16.002 -7.116 1.00 91.81 190 GLY A O 1
ATOM 1501 N N . SER A 1 191 ? 16.519 16.297 -9.297 1.00 89.00 191 SER A N 1
ATOM 1502 C CA . SER A 1 191 ? 17.873 16.841 -9.152 1.00 89.00 191 SER A CA 1
ATOM 1503 C C . SER A 1 191 ? 18.040 18.085 -10.025 1.00 89.00 191 SER A C 1
ATOM 1505 O O . SER A 1 191 ? 17.283 18.269 -10.978 1.00 89.00 191 SER A O 1
ATOM 1507 N N . GLY A 1 192 ? 19.043 18.919 -9.735 1.00 89.12 192 GLY A N 1
ATOM 1508 C CA . GLY A 1 192 ? 19.279 20.157 -10.486 1.00 89.12 192 GLY A CA 1
ATOM 1509 C C . GLY A 1 192 ? 18.115 21.13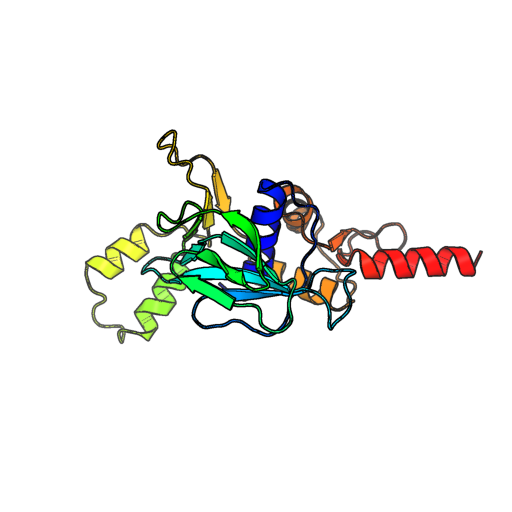5 -10.324 1.00 89.12 192 GLY A C 1
ATOM 1510 O O . GLY A 1 192 ? 17.723 21.434 -9.198 1.00 89.12 192 GLY A O 1
ATOM 1511 N N . GLU A 1 193 ? 17.534 21.587 -11.438 1.00 90.06 193 GLU A N 1
ATOM 1512 C CA . GLU A 1 193 ? 16.376 22.498 -11.445 1.00 90.06 193 GLU A CA 1
ATOM 1513 C C . GLU A 1 193 ? 15.115 21.907 -10.786 1.00 90.06 193 GLU A C 1
ATOM 1515 O O . GLU A 1 193 ? 14.262 22.656 -10.321 1.00 90.06 193 GLU A O 1
ATOM 1520 N N . TYR A 1 194 ? 15.030 20.575 -10.668 1.00 91.88 194 TYR A N 1
ATOM 1521 C CA . TYR A 1 194 ? 13.912 19.872 -10.027 1.00 91.88 194 TYR A CA 1
ATOM 1522 C C . TYR A 1 194 ? 14.180 19.522 -8.549 1.00 91.88 194 TYR A C 1
ATOM 1524 O O . TYR A 1 194 ? 13.552 18.619 -7.988 1.00 91.88 194 TYR A O 1
ATOM 1532 N N . CYS A 1 195 ? 15.159 20.167 -7.905 1.00 92.31 195 CYS A N 1
ATOM 1533 C CA . CYS A 1 195 ? 15.452 19.941 -6.488 1.00 92.31 195 CYS A CA 1
ATOM 1534 C C . CYS A 1 195 ? 14.227 20.274 -5.611 1.00 92.31 195 CYS A C 1
ATOM 1536 O O . CYS A 1 195 ? 13.540 21.267 -5.837 1.00 92.31 195 CYS A O 1
ATOM 1538 N N . GLY A 1 196 ? 13.934 19.433 -4.613 1.00 93.00 196 GLY A N 1
ATOM 1539 C CA . GLY A 1 196 ? 12.748 19.592 -3.756 1.00 93.00 196 GLY A CA 1
ATOM 1540 C C . GLY A 1 196 ? 11.424 19.179 -4.414 1.00 93.00 196 GLY A C 1
ATOM 1541 O O . GLY A 1 196 ? 10.354 19.407 -3.852 1.00 93.00 196 GLY A O 1
ATOM 1542 N N . GLN A 1 197 ? 11.467 18.557 -5.594 1.00 96.06 197 GLN A N 1
ATOM 1543 C CA . GLN A 1 197 ? 10.280 18.045 -6.274 1.00 96.06 197 GLN A CA 1
ATOM 1544 C C . GLN A 1 197 ? 10.271 16.517 -6.305 1.00 96.06 197 GLN A C 1
ATOM 1546 O O . GLN A 1 197 ? 11.315 15.866 -6.397 1.00 96.06 197 GLN A O 1
ATOM 1551 N N . LEU A 1 198 ? 9.076 15.941 -6.234 1.00 96.75 198 LEU A N 1
ATOM 1552 C CA . LEU A 1 198 ? 8.805 14.518 -6.368 1.00 96.75 198 LEU A CA 1
ATOM 1553 C C . LEU A 1 198 ? 8.224 14.241 -7.756 1.00 96.75 198 LEU A C 1
ATOM 1555 O O . LEU A 1 198 ? 7.407 15.009 -8.261 1.00 96.75 198 LEU A O 1
ATOM 1559 N N . MET A 1 199 ? 8.642 13.141 -8.374 1.00 95.69 199 MET A N 1
ATOM 1560 C CA . MET A 1 199 ? 8.152 12.708 -9.684 1.00 95.69 199 MET A CA 1
ATOM 1561 C C . MET A 1 199 ? 8.222 11.185 -9.805 1.00 95.69 199 MET A C 1
ATOM 1563 O O . MET A 1 199 ? 8.951 10.527 -9.053 1.00 95.69 199 MET A O 1
ATOM 1567 N N . SER A 1 200 ? 7.500 10.598 -10.761 1.00 92.81 200 SER A N 1
ATOM 1568 C CA . SER A 1 200 ? 7.673 9.171 -11.051 1.00 92.81 200 SER A CA 1
ATOM 1569 C C . SER A 1 200 ? 9.068 8.866 -11.606 1.00 92.81 200 SER A C 1
ATOM 1571 O O . SER A 1 200 ? 9.740 9.708 -12.212 1.00 92.81 200 SER A O 1
ATOM 1573 N N . ILE A 1 201 ? 9.498 7.614 -11.442 1.00 89.56 201 ILE A N 1
ATOM 1574 C CA . ILE A 1 201 ? 10.731 7.115 -12.065 1.00 89.56 201 ILE A CA 1
ATOM 1575 C C . ILE A 1 201 ? 10.670 7.243 -13.597 1.00 89.56 201 ILE A C 1
ATOM 1577 O O . ILE A 1 201 ? 11.697 7.512 -14.218 1.00 89.56 201 ILE A O 1
ATOM 1581 N N . ASP A 1 202 ? 9.496 7.071 -14.209 1.00 88.31 202 ASP A N 1
ATOM 1582 C CA . ASP A 1 202 ? 9.335 7.173 -15.662 1.00 88.31 202 ASP A CA 1
ATOM 1583 C C . ASP A 1 202 ? 9.447 8.627 -16.140 1.00 88.31 202 ASP A C 1
ATOM 1585 O O . ASP A 1 202 ? 10.201 8.890 -17.077 1.00 88.31 202 ASP A O 1
ATOM 1589 N N . THR A 1 203 ? 8.816 9.583 -15.446 1.00 91.06 203 THR A N 1
ATOM 1590 C CA . THR A 1 203 ? 8.974 11.024 -15.721 1.00 91.06 203 THR A CA 1
ATOM 1591 C C . THR A 1 203 ? 10.444 11.435 -15.642 1.00 91.06 203 THR A C 1
ATOM 1593 O O . THR A 1 203 ? 10.966 12.068 -16.557 1.00 91.06 203 THR A O 1
ATOM 1596 N N . SER A 1 204 ? 11.153 11.001 -14.597 1.00 91.00 204 SER A N 1
ATOM 1597 C CA . SER A 1 204 ? 12.584 11.286 -14.442 1.00 91.00 204 SER A CA 1
ATOM 1598 C C . SER A 1 204 ? 13.429 10.746 -15.602 1.00 91.00 204 SER A C 1
ATOM 1600 O O . SER A 1 204 ? 14.346 11.430 -16.053 1.00 91.00 204 SER A O 1
ATOM 1602 N N . LYS A 1 205 ? 13.127 9.546 -16.118 1.00 88.44 205 LYS A N 1
ATOM 1603 C CA . LYS A 1 205 ? 13.838 8.983 -17.281 1.00 88.44 205 LYS A CA 1
ATOM 1604 C C . LYS A 1 205 ? 13.608 9.802 -18.547 1.00 88.44 205 LYS A C 1
ATOM 1606 O O . LYS A 1 205 ? 14.551 9.989 -19.309 1.00 88.44 205 LYS A O 1
ATOM 1611 N N . VAL A 1 206 ? 12.381 10.278 -18.768 1.00 88.81 206 VAL A N 1
ATOM 1612 C CA . VAL A 1 206 ? 12.046 11.120 -19.927 1.00 88.81 206 VAL A CA 1
ATOM 1613 C C . VAL A 1 206 ? 12.807 12.443 -19.870 1.00 88.81 206 VAL A C 1
ATOM 1615 O O . VAL A 1 206 ? 13.405 12.834 -20.869 1.00 88.81 206 VAL A O 1
ATOM 1618 N N . LEU A 1 207 ? 12.855 13.092 -18.703 1.00 88.38 207 LEU A N 1
ATOM 1619 C CA . LEU A 1 207 ? 13.607 14.339 -18.518 1.00 88.38 207 LEU A CA 1
ATOM 1620 C C . LEU A 1 207 ? 15.106 14.150 -18.781 1.00 88.38 207 LEU A C 1
ATOM 1622 O O . LEU A 1 207 ? 15.701 14.932 -19.518 1.00 88.38 207 LEU A O 1
ATOM 1626 N N . LEU A 1 208 ? 15.702 13.080 -18.243 1.00 83.69 208 LEU A N 1
ATOM 1627 C CA . LEU A 1 208 ? 17.109 12.755 -18.494 1.00 83.69 208 LEU A CA 1
ATOM 1628 C C . LEU A 1 208 ? 17.376 12.510 -19.984 1.00 83.69 208 LEU A C 1
ATOM 1630 O O . LEU A 1 208 ? 18.341 13.037 -20.525 1.00 83.69 208 LEU A O 1
ATOM 1634 N N . ALA A 1 209 ? 16.514 11.754 -20.668 1.00 82.25 209 ALA A N 1
ATOM 1635 C CA . ALA A 1 209 ? 16.653 11.513 -22.104 1.00 82.25 209 ALA A CA 1
ATOM 1636 C C . ALA A 1 209 ? 16.563 12.812 -22.927 1.00 82.25 209 ALA A C 1
ATOM 1638 O O . ALA A 1 209 ? 17.329 12.988 -23.871 1.00 82.25 209 ALA A O 1
ATOM 1639 N N . GLY A 1 210 ? 15.673 13.736 -22.549 1.00 76.00 210 GLY A N 1
ATOM 1640 C CA . GLY A 1 210 ? 15.562 15.054 -23.180 1.00 76.00 210 GLY A CA 1
ATOM 1641 C C . GLY A 1 210 ? 16.821 15.910 -23.014 1.00 76.00 210 GLY A C 1
ATOM 1642 O O . GLY A 1 210 ? 17.226 16.579 -23.961 1.00 76.00 210 GLY A O 1
ATOM 1643 N N . GLN A 1 211 ? 17.487 15.833 -21.858 1.00 69.00 211 GLN A N 1
ATOM 1644 C CA . GLN A 1 211 ? 18.751 16.537 -21.608 1.00 69.00 211 GLN A CA 1
ATOM 1645 C C . GLN A 1 211 ? 19.897 16.020 -22.491 1.00 69.00 211 GLN A C 1
ATOM 1647 O O . GLN A 1 211 ? 20.701 16.817 -22.961 1.00 69.00 211 GLN A O 1
ATOM 1652 N N . PHE A 1 212 ? 19.949 14.713 -22.773 1.00 60.88 212 PHE A N 1
ATOM 1653 C CA . PHE A 1 212 ? 20.964 14.132 -23.663 1.00 60.88 212 PHE A CA 1
ATOM 1654 C C . PHE A 1 212 ? 20.726 14.401 -25.154 1.00 60.88 212 PHE A C 1
ATOM 1656 O O . PHE A 1 212 ? 21.660 14.267 -25.932 1.00 60.88 212 PHE A O 1
ATOM 1663 N N . MET A 1 213 ? 19.504 14.752 -25.572 1.00 56.19 213 MET A N 1
ATOM 1664 C CA . MET A 1 213 ? 19.226 15.124 -26.969 1.00 56.19 213 MET A CA 1
ATOM 1665 C C . MET A 1 213 ? 19.406 16.622 -27.250 1.00 56.19 213 MET A C 1
ATOM 1667 O O . MET A 1 213 ? 19.423 17.019 -28.411 1.00 56.19 213 MET A O 1
ATOM 1671 N N . ALA A 1 214 ? 19.500 17.449 -26.206 1.00 54.53 214 ALA A N 1
ATOM 1672 C CA . ALA A 1 214 ? 19.702 18.894 -26.312 1.00 54.53 214 ALA A CA 1
ATOM 1673 C C . ALA A 1 214 ? 21.176 19.326 -26.159 1.00 54.53 214 ALA A C 1
ATOM 1675 O O . ALA A 1 214 ? 21.468 20.512 -26.312 1.00 54.53 214 ALA A O 1
ATOM 1676 N N . ALA A 1 215 ? 22.073 18.386 -25.840 1.00 50.03 215 ALA A N 1
ATOM 1677 C CA . ALA A 1 215 ? 23.520 18.571 -25.704 1.00 50.03 215 ALA A CA 1
ATOM 1678 C C . ALA A 1 215 ? 24.258 18.001 -26.923 1.00 50.03 215 ALA A C 1
ATOM 1680 O O . ALA A 1 215 ? 25.288 18.599 -27.304 1.00 50.03 215 ALA A O 1
#

pLDDT: mean 82.43, std 12.1, range [50.03, 97.0]